Protein AF-A0A7S2Z7S6-F1 (afdb_monomer_lite)

Sequence (315 aa):
FSLYDRFNYAGLQLSLDSDQHSESSSQVDAVSGGGSTEGVYIKFDMVNYLPKKLHDAFQGIVSEYVLKISGSASDQYVGPTQEVWMDEEDTKADTSISRYITDELSDKLLRIMRDIDLGELEERDGEGLEVLPRSVLHEQTPVLLSFVRILCSVLGLNSQIKDDVGILKKNLLRSIQCNEYGTTTGADLPAYTLVLPDLILPQWNESRDVDLLRDTVLLKYLQEHPEDKPCIEMQLLEALNELVAQYYLQDLKCKRTNQVHSRRLCNHSTYGGSLVLSKSAEAFGRVLRDFSAVAEYYDMKLMTSQVSWLMSTSS

Organism: NCBI:txid464258

InterPro domains:
  IPR029703 DNA polymerase epsilon catalytic subunit [PTHR10670] (4-312)
  IPR054475 DNA polymerase-epsilon, zinc finger domain [PF22912] (249-304)

Secondary structure (DSSP, 8-state):
----BTTB-EEEEE-------S-----------------EEEEEGGGGGS-HHHHHHHHHHHHHHHHHHHHHGGG-----TT--SS--------HHHHHIIIIIIHHHHHHHHHHS-GGGGTS--SS-----TTHHHHTTS-HHHHHHHHHHHHHTTSGGGHHHHHHHHHHHHHHTT--TTSTTTSS-------EEEEEEETTTTEEEEEETTT-SHHHHHHHH-GGGHHHHHHHHHHHHHHHHHHHHTPPEEETTT-PBP--SS-SB-TTSPBEEESS-HHHHHHHHHHHHHHHHHTT-HHHHHHHHHHHHHH-

Foldseek 3Di:
DDLDDPLKPFDWDWPDDDDDDDDDDDDDDDDDDDPPPGDTFGDTLLLLLAPPVCSVVLSVLVVVLVVVVVVVCPPPDDDDPPPPDDDPPPPPQPVVSLCCLQPVVLVVLLVVVVVPDLVVRPPPPVPDSLQQLQVPVVVPARNQLSVLQSSLVSVCVDVSNVVSSVVSSCSSCVSVVHHCPDPRNPDHNPSDWDWDAQQQLPVVRDTGIDRSRRDCVVVVSCVVCVVCVVVSLVSLVVVVVVVVVCQVPFFWAFPVPRDTADDPPDQAGPVRGGTDTPQDPVNVVVVLSSQCSSCVSSVPPVSVVVSVVVVVVSD

pLDDT: mean 71.33, std 20.05, range [23.08, 94.69]

Structure (mmCIF, N/CA/C/O backbone):
data_AF-A0A7S2Z7S6-F1
#
_entry.id   AF-A0A7S2Z7S6-F1
#
loop_
_atom_site.group_PDB
_atom_site.id
_atom_site.type_symbol
_atom_site.label_atom_id
_atom_site.label_alt_id
_atom_site.label_comp_id
_atom_site.label_asym_id
_atom_site.label_entity_id
_atom_site.label_seq_id
_atom_site.pdbx_PDB_ins_code
_atom_site.Cartn_x
_atom_site.Cartn_y
_atom_site.Cartn_z
_atom_site.occupancy
_atom_site.B_iso_or_equiv
_atom_site.auth_seq_id
_atom_site.auth_comp_id
_atom_site.auth_asym_id
_atom_site.auth_atom_id
_atom_site.pdbx_PDB_model_num
ATOM 1 N N . PHE A 1 1 ? -13.598 18.273 11.787 1.00 40.03 1 PHE A N 1
ATOM 2 C CA . PHE A 1 1 ? -12.983 16.950 12.014 1.00 40.03 1 PHE A CA 1
ATOM 3 C C . PHE A 1 1 ? -13.012 16.184 10.695 1.00 40.03 1 PHE A C 1
ATOM 5 O O . PHE A 1 1 ? -14.096 16.032 10.150 1.00 40.03 1 PHE A O 1
ATOM 12 N N . SER A 1 2 ? -11.868 15.788 10.130 1.00 35.75 2 SER A N 1
ATOM 13 C CA . SER A 1 2 ? -11.823 14.947 8.920 1.00 35.75 2 SER A CA 1
ATOM 14 C C . SER A 1 2 ? -11.277 13.578 9.310 1.00 35.75 2 SER A C 1
ATOM 16 O O . SER A 1 2 ? -10.205 13.505 9.900 1.00 35.75 2 SER A O 1
ATOM 18 N N . LEU A 1 3 ? -12.016 12.509 9.006 1.00 49.78 3 LEU A N 1
ATOM 19 C CA . LEU A 1 3 ? -11.582 11.122 9.228 1.00 49.78 3 LEU A CA 1
ATOM 20 C C . LEU A 1 3 ? -10.675 10.595 8.101 1.00 49.78 3 LEU A C 1
ATOM 22 O O . LEU A 1 3 ? -10.249 9.442 8.140 1.00 49.78 3 LEU A O 1
ATOM 26 N N . TYR A 1 4 ? -10.382 11.435 7.107 1.00 43.66 4 TYR A N 1
ATOM 27 C CA . TYR A 1 4 ? -9.589 11.080 5.939 1.00 43.66 4 TYR A CA 1
ATOM 28 C C . TYR A 1 4 ? -8.109 11.392 6.157 1.00 43.66 4 TYR A C 1
ATOM 30 O O . TYR A 1 4 ? -7.736 12.533 6.426 1.00 43.66 4 TYR A O 1
ATOM 38 N N . ASP A 1 5 ? -7.269 10.379 5.962 1.00 45.69 5 ASP A N 1
ATOM 39 C CA . ASP A 1 5 ? -5.824 10.518 5.770 1.00 45.69 5 ASP A CA 1
ATOM 40 C C . ASP A 1 5 ? -5.473 9.931 4.395 1.00 45.69 5 ASP A C 1
ATOM 42 O O . ASP A 1 5 ? -6.179 9.058 3.891 1.00 45.69 5 ASP A O 1
ATOM 46 N N . ARG A 1 6 ? -4.349 10.347 3.803 1.00 46.41 6 ARG A N 1
ATOM 47 C CA . ARG A 1 6 ? -3.790 9.774 2.563 1.00 46.41 6 ARG A CA 1
ATOM 48 C C . ARG A 1 6 ? -3.634 8.244 2.649 1.00 46.41 6 ARG A C 1
ATOM 50 O O . ARG A 1 6 ? -3.530 7.576 1.625 1.00 46.41 6 ARG A O 1
ATOM 57 N N . PHE A 1 7 ? -3.616 7.697 3.864 1.00 50.25 7 PHE A N 1
ATOM 58 C CA . PHE A 1 7 ? -3.460 6.276 4.160 1.00 50.25 7 PHE A CA 1
ATOM 59 C C . PHE A 1 7 ? -4.674 5.638 4.851 1.00 50.25 7 PHE A C 1
ATOM 61 O O . PHE A 1 7 ? -4.652 4.429 5.085 1.00 50.25 7 PHE A O 1
ATOM 68 N N . ASN A 1 8 ? -5.709 6.420 5.173 1.00 56.75 8 ASN A N 1
ATOM 69 C CA . ASN A 1 8 ? -6.895 5.965 5.889 1.00 56.75 8 ASN A CA 1
ATOM 70 C C . ASN A 1 8 ? -8.144 6.232 5.042 1.00 56.75 8 ASN A C 1
ATOM 72 O O . ASN A 1 8 ? -8.683 7.341 5.035 1.00 56.75 8 ASN A O 1
ATOM 76 N N . TYR A 1 9 ? -8.601 5.204 4.328 1.00 56.00 9 TYR A N 1
ATOM 77 C CA . TYR A 1 9 ? -9.908 5.206 3.680 1.00 56.00 9 TYR A CA 1
ATOM 78 C C . TYR A 1 9 ? -10.957 4.884 4.750 1.00 56.00 9 TYR A C 1
ATOM 80 O O . TYR A 1 9 ? -11.391 3.746 4.915 1.00 56.00 9 TYR A O 1
ATOM 88 N N . ALA A 1 10 ? -11.295 5.886 5.561 1.00 59.25 10 ALA A N 1
ATOM 89 C CA . ALA A 1 10 ? -12.468 5.812 6.415 1.00 59.25 10 ALA A CA 1
ATOM 90 C C . ALA A 1 10 ? -13.703 5.997 5.519 1.00 59.25 10 ALA A C 1
ATOM 92 O O . ALA A 1 10 ? -13.939 7.086 4.999 1.00 59.25 10 ALA A O 1
ATOM 93 N N . GLY A 1 11 ? -14.454 4.925 5.288 1.00 60.62 11 GLY A N 1
ATOM 94 C CA . GLY A 1 11 ? -15.708 4.940 4.542 1.00 60.62 11 GLY A CA 1
ATOM 95 C C . GLY A 1 11 ? -16.913 4.974 5.476 1.00 60.62 11 GLY A C 1
ATOM 96 O O . GLY A 1 11 ? -16.841 4.510 6.610 1.00 60.62 11 GLY A O 1
ATOM 97 N N . LEU A 1 12 ? -18.044 5.491 5.004 1.00 66.06 12 LEU A N 1
ATOM 98 C CA . LEU A 1 12 ? -19.330 5.304 5.675 1.00 66.06 12 LEU A CA 1
ATOM 99 C C . LEU A 1 12 ? -20.037 4.128 5.009 1.00 66.06 12 LEU A C 1
ATOM 101 O O . LEU A 1 12 ? -20.393 4.195 3.835 1.00 66.06 12 LEU A O 1
ATOM 105 N N . GLN A 1 13 ? -20.223 3.046 5.754 1.00 63.22 13 GLN A N 1
ATOM 106 C CA . GLN A 1 13 ? -21.060 1.938 5.339 1.00 63.22 13 GLN A CA 1
ATOM 107 C C . GLN A 1 13 ? -22.483 2.210 5.817 1.00 63.22 13 GLN A C 1
ATOM 109 O O . GLN A 1 13 ? -22.766 2.235 7.016 1.00 63.22 13 GLN A O 1
ATOM 114 N N . LEU A 1 14 ? -23.369 2.437 4.853 1.00 60.56 14 LEU A N 1
ATOM 115 C CA . LEU A 1 14 ? -24.805 2.460 5.081 1.00 60.56 14 LEU A CA 1
ATOM 116 C C . LEU A 1 14 ? -25.282 1.009 5.084 1.00 60.56 14 LEU A C 1
ATOM 118 O O . LEU A 1 14 ? -25.035 0.277 4.125 1.00 60.56 14 LEU A O 1
ATOM 122 N N . SER A 1 15 ? -25.936 0.581 6.158 1.00 57.53 15 SER A N 1
ATOM 123 C CA . SER A 1 15 ? -26.744 -0.634 6.094 1.00 57.53 15 SER A CA 1
ATOM 124 C C . SER A 1 15 ? -27.996 -0.300 5.283 1.00 57.53 15 SER A C 1
ATOM 126 O O . SER A 1 15 ? -28.857 0.442 5.740 1.00 57.53 15 SER A O 1
ATOM 128 N N . LEU A 1 16 ? -28.046 -0.768 4.038 1.00 46.97 16 LEU A N 1
ATOM 129 C CA . LEU A 1 16 ? -29.266 -0.783 3.239 1.00 46.97 16 LEU A CA 1
ATOM 130 C C . LEU A 1 16 ? -29.761 -2.228 3.205 1.00 46.97 16 LEU A C 1
ATOM 132 O O . LEU A 1 16 ? -29.040 -3.109 2.735 1.00 46.97 16 LEU A O 1
ATOM 136 N N . ASP A 1 17 ? -30.974 -2.463 3.700 1.00 49.44 17 ASP A N 1
ATOM 137 C CA . ASP A 1 17 ? -31.683 -3.730 3.513 1.00 49.44 17 ASP A CA 1
ATOM 138 C C . ASP A 1 17 ? -32.017 -3.895 2.018 1.00 49.44 17 ASP A C 1
ATOM 140 O O . ASP A 1 17 ? -32.978 -3.321 1.512 1.00 49.44 17 ASP A O 1
ATOM 144 N N . SER A 1 18 ? -31.190 -4.647 1.292 1.00 36.81 18 SER A N 1
ATOM 145 C CA . SER A 1 18 ? -31.476 -5.194 -0.048 1.00 36.81 18 SER A CA 1
ATOM 146 C C . SER A 1 18 ? -30.412 -6.267 -0.337 1.00 36.81 18 SER A C 1
ATOM 148 O O . SER A 1 18 ? -29.231 -6.004 -0.158 1.00 36.81 18 SER A O 1
ATOM 150 N N . ASP A 1 19 ? -30.686 -7.515 -0.707 1.00 34.62 19 ASP A N 1
ATOM 151 C CA . ASP A 1 19 ? -31.918 -8.165 -1.123 1.00 34.62 19 ASP A CA 1
ATOM 152 C C . ASP A 1 19 ? -31.826 -9.671 -0.851 1.00 34.62 19 ASP A C 1
ATOM 154 O O . ASP A 1 19 ? -30.800 -10.324 -1.050 1.00 34.62 19 ASP A O 1
ATOM 158 N N . GLN A 1 20 ? -32.966 -10.217 -0.443 1.00 33.72 20 GLN A N 1
ATOM 159 C CA . GLN A 1 20 ? -33.292 -11.630 -0.489 1.00 33.72 20 GLN A CA 1
ATOM 160 C C . GLN A 1 20 ? -33.404 -12.061 -1.957 1.00 33.72 20 GLN A C 1
ATOM 162 O O . GLN A 1 20 ? -34.405 -11.768 -2.600 1.00 33.72 20 GLN A O 1
ATOM 167 N N . HIS A 1 21 ? -32.439 -12.816 -2.482 1.00 28.81 21 HIS A N 1
ATOM 168 C CA . HIS A 1 21 ? -32.690 -13.719 -3.606 1.00 28.81 21 HIS A CA 1
ATOM 169 C C . HIS A 1 21 ? -31.771 -14.949 -3.547 1.00 28.81 21 HIS A C 1
ATOM 171 O O . HIS A 1 21 ? -30.563 -14.829 -3.378 1.00 28.81 21 HIS A O 1
ATOM 177 N N . SER A 1 22 ? -32.399 -16.116 -3.759 1.00 25.30 22 SER A N 1
ATOM 178 C CA . SER A 1 22 ? -31.911 -17.511 -3.702 1.00 25.30 22 SER A CA 1
ATOM 179 C C . SER A 1 22 ? -31.839 -18.105 -2.276 1.00 25.30 22 SER A C 1
ATOM 181 O O . SER A 1 22 ? -31.109 -17.620 -1.433 1.00 25.30 22 SER A O 1
ATOM 183 N N . GLU A 1 23 ? -32.606 -19.117 -1.862 1.00 26.12 23 GLU A N 1
ATOM 184 C CA . GLU A 1 23 ? -33.544 -20.014 -2.537 1.00 26.12 23 GLU A CA 1
ATOM 185 C C . GLU A 1 23 ? -34.665 -20.430 -1.572 1.00 26.12 23 GLU A C 1
ATOM 187 O O . GLU A 1 23 ? -34.479 -20.595 -0.366 1.00 26.12 23 GLU A O 1
ATOM 192 N N . SER A 1 24 ? -35.849 -20.645 -2.132 1.00 23.89 24 SER A N 1
ATOM 193 C CA . SER A 1 24 ? -36.970 -21.302 -1.475 1.00 23.89 24 SER A CA 1
ATOM 194 C C . SER A 1 24 ? -36.636 -22.753 -1.116 1.00 23.89 24 SER A C 1
ATOM 196 O O . SER A 1 24 ? -36.544 -23.597 -2.005 1.00 23.89 24 SER A O 1
ATOM 198 N N . SER A 1 25 ? -36.606 -23.084 0.174 1.00 23.41 25 SER A N 1
ATOM 199 C CA . SER A 1 25 ? -37.120 -24.375 0.639 1.00 23.41 25 SER A CA 1
ATOM 200 C C . SER A 1 25 ? -37.684 -24.256 2.056 1.00 23.41 25 SER A C 1
ATOM 202 O O . SER A 1 25 ? -37.128 -23.635 2.954 1.00 23.41 25 SER A O 1
ATOM 204 N N . SER A 1 26 ? -38.888 -24.786 2.195 1.00 27.48 26 SER A N 1
ATOM 205 C CA . SER A 1 26 ? -39.765 -24.738 3.354 1.00 27.48 26 SER A CA 1
ATOM 206 C C . SER A 1 26 ? -39.305 -25.650 4.493 1.00 27.48 26 SER A C 1
ATOM 208 O O . SER A 1 26 ? -39.252 -26.857 4.274 1.00 27.48 26 SER A O 1
ATOM 210 N N . GLN A 1 27 ? -39.163 -25.127 5.715 1.00 24.80 27 GLN A N 1
ATOM 211 C CA . GLN A 1 27 ? -39.820 -25.687 6.908 1.00 24.80 27 GLN A CA 1
ATOM 212 C C . GLN A 1 27 ? -39.695 -24.756 8.123 1.00 24.80 27 GLN A C 1
ATOM 214 O O . GLN A 1 27 ? -38.708 -24.057 8.309 1.00 24.80 27 GLN A O 1
ATOM 219 N N . VAL A 1 28 ? -40.770 -24.741 8.901 1.00 30.48 28 VAL A N 1
ATOM 220 C CA . VAL A 1 28 ? -41.062 -23.933 10.089 1.00 30.48 28 VAL A CA 1
ATOM 221 C C . VAL A 1 28 ? -40.158 -24.262 11.287 1.00 30.48 28 VAL A C 1
ATOM 223 O O . VAL A 1 28 ? -39.920 -25.435 11.541 1.00 30.48 28 VAL A O 1
ATOM 226 N N . ASP A 1 29 ? -39.691 -23.246 12.030 1.00 23.08 29 ASP A N 1
ATOM 227 C CA . ASP A 1 29 ? -39.998 -23.061 13.464 1.00 23.08 29 ASP A CA 1
ATOM 228 C C . ASP A 1 29 ? -39.268 -21.855 14.115 1.00 23.08 29 ASP A C 1
ATOM 230 O O . ASP A 1 29 ? -38.053 -21.716 14.075 1.00 23.08 29 ASP A O 1
ATOM 234 N N . ALA A 1 30 ? -40.093 -20.995 14.724 1.00 24.03 30 ALA A N 1
ATOM 235 C CA . ALA A 1 30 ? -39.940 -20.198 15.951 1.00 24.03 30 ALA A CA 1
ATOM 236 C C . ALA A 1 30 ? -38.653 -19.396 16.311 1.00 24.03 30 ALA A C 1
ATOM 238 O O . ALA A 1 30 ? -37.657 -19.927 16.784 1.00 24.03 30 ALA A O 1
ATOM 239 N N . VAL A 1 31 ? -38.862 -18.067 16.354 1.00 28.61 31 VAL A N 1
ATOM 240 C CA . VAL A 1 31 ? -38.455 -17.089 17.396 1.00 28.61 31 VAL A CA 1
ATOM 241 C C . VAL A 1 31 ? -36.956 -16.823 17.617 1.00 28.61 31 VAL A C 1
ATOM 243 O O . VAL A 1 31 ? -36.297 -17.456 18.431 1.00 28.61 31 VAL A O 1
ATOM 246 N N . SER A 1 32 ? -36.496 -15.697 17.068 1.00 26.67 32 SER A N 1
ATOM 247 C CA . SER A 1 32 ? -35.731 -14.692 17.821 1.00 26.67 32 SER A CA 1
ATOM 248 C C . SER A 1 32 ? -35.830 -13.354 17.088 1.00 26.67 32 SER A C 1
ATOM 250 O O . SER A 1 32 ? -35.409 -13.229 15.941 1.00 26.67 32 SER A O 1
ATOM 252 N N . GLY A 1 33 ? -36.459 -12.366 17.726 1.00 29.64 33 GLY A N 1
ATOM 253 C CA . GLY A 1 33 ? -36.534 -11.006 17.208 1.00 29.64 33 GLY A CA 1
ATOM 254 C C . GLY A 1 33 ? -35.179 -10.317 17.335 1.00 29.64 33 GLY A C 1
ATOM 255 O O . GLY A 1 33 ? -34.789 -9.936 18.434 1.00 29.64 33 GLY A O 1
ATOM 256 N N . GLY A 1 34 ? -34.488 -10.133 16.214 1.00 23.94 34 GLY A N 1
ATOM 257 C CA . GLY A 1 34 ? -33.396 -9.175 16.077 1.00 23.94 34 GLY A CA 1
ATOM 258 C C . GLY A 1 34 ? -33.857 -8.067 15.144 1.00 23.94 34 GLY A C 1
ATOM 259 O O . GLY A 1 34 ? -33.962 -8.291 13.944 1.00 23.94 34 GLY A O 1
ATOM 260 N N . GLY A 1 35 ? -34.202 -6.900 15.690 1.00 25.69 35 GLY A N 1
ATOM 261 C CA . GLY A 1 35 ? -34.465 -5.723 14.865 1.00 25.69 35 GLY A CA 1
ATOM 262 C C . GLY A 1 35 ? -33.191 -5.344 14.117 1.00 25.69 35 GLY A C 1
ATOM 263 O O . GLY A 1 35 ? -32.164 -5.114 14.756 1.00 25.69 35 GLY A O 1
ATOM 264 N N . SER A 1 36 ? -33.247 -5.303 12.787 1.00 33.78 36 SER A N 1
ATOM 265 C CA . SER A 1 36 ? -32.201 -4.718 11.956 1.00 33.78 36 SER A CA 1
ATOM 266 C C . SER A 1 36 ? -32.134 -3.226 12.276 1.00 33.78 36 SER A C 1
ATOM 268 O O . SER A 1 36 ? -32.979 -2.433 11.869 1.00 33.78 36 SER A O 1
ATOM 270 N N . THR A 1 37 ? -31.174 -2.831 13.108 1.00 37.50 37 THR A N 1
ATOM 271 C CA . THR A 1 37 ? -30.909 -1.415 13.345 1.00 37.50 37 THR A CA 1
ATOM 272 C C . THR A 1 37 ? -30.202 -0.867 12.114 1.00 37.50 37 THR A C 1
ATOM 274 O O . THR A 1 37 ? -29.020 -1.153 11.923 1.00 37.50 37 THR A O 1
ATOM 277 N N . GLU A 1 38 ? -30.916 -0.090 11.297 1.00 45.34 38 GLU A N 1
ATOM 278 C CA . GLU A 1 38 ? -30.316 0.817 10.314 1.00 45.34 38 GLU A CA 1
ATOM 279 C C . GLU A 1 38 ? -29.251 1.663 11.028 1.00 45.34 38 GLU A C 1
ATOM 281 O O . GLU A 1 38 ? -29.544 2.531 11.851 1.00 45.34 38 GLU A O 1
ATOM 286 N N . GLY A 1 39 ? -27.990 1.346 10.764 1.00 56.06 39 GLY A N 1
ATOM 287 C CA . GLY A 1 39 ? -26.827 1.983 11.357 1.00 56.06 39 GLY A CA 1
ATOM 288 C C . GLY A 1 39 ? -25.874 2.462 10.273 1.00 56.06 39 GLY A C 1
ATOM 289 O O . GLY A 1 39 ? -25.554 1.725 9.335 1.00 56.06 39 GLY A O 1
ATOM 290 N N . VAL A 1 40 ? -25.413 3.705 10.410 1.00 63.88 40 VAL A N 1
ATOM 291 C CA . VAL A 1 40 ? -24.263 4.222 9.667 1.00 63.88 40 VAL A CA 1
ATOM 292 C C . VAL A 1 40 ? -23.012 3.804 10.430 1.00 63.88 40 VAL A C 1
ATOM 294 O O . VAL A 1 40 ? -22.786 4.267 11.549 1.00 63.88 40 VAL A O 1
ATOM 297 N N . TYR A 1 41 ? -22.198 2.938 9.836 1.00 67.31 41 TYR A N 1
ATOM 298 C CA . TYR A 1 41 ? -20.942 2.495 10.435 1.00 67.31 41 TYR A CA 1
ATOM 299 C C . TYR A 1 41 ? -19.769 3.140 9.710 1.00 67.31 41 TYR A C 1
ATOM 301 O O . TYR A 1 41 ? -19.738 3.189 8.482 1.00 67.31 41 TYR A O 1
ATOM 309 N N . ILE A 1 42 ? -18.777 3.622 10.457 1.00 71.44 42 ILE A N 1
ATOM 310 C CA . ILE A 1 42 ? -17.518 4.058 9.853 1.00 71.44 42 ILE A CA 1
ATOM 311 C C . ILE A 1 42 ? -16.651 2.815 9.660 1.00 71.44 42 ILE A C 1
ATOM 313 O O . ILE A 1 42 ? -16.218 2.193 10.631 1.00 71.44 42 ILE A O 1
ATOM 317 N N . LYS A 1 43 ? -16.408 2.454 8.404 1.00 72.12 43 LYS A N 1
ATOM 318 C CA . LYS A 1 43 ? -15.511 1.374 8.012 1.00 72.12 43 LYS A CA 1
ATOM 319 C C . LYS A 1 43 ? -14.101 1.932 7.867 1.00 72.12 43 LYS A C 1
ATOM 321 O O . LYS A 1 43 ? -13.886 2.872 7.112 1.00 72.12 43 LYS A O 1
ATOM 326 N N . PHE A 1 44 ? -13.143 1.336 8.563 1.00 72.38 44 PHE A N 1
ATOM 327 C CA . PHE A 1 44 ? -11.727 1.657 8.411 1.00 72.38 44 PHE A CA 1
ATOM 328 C C . PHE A 1 44 ? -11.017 0.485 7.747 1.00 72.38 44 PHE A C 1
ATOM 330 O O . PHE A 1 44 ? -10.925 -0.590 8.337 1.00 72.38 44 PHE A O 1
ATOM 337 N N . ASP A 1 45 ? -10.439 0.699 6.567 1.00 69.88 45 ASP A N 1
ATOM 338 C CA . ASP A 1 45 ? -9.667 -0.345 5.877 1.00 69.88 45 ASP A CA 1
ATOM 339 C C . ASP A 1 45 ? -8.427 -0.782 6.669 1.00 69.88 45 ASP A C 1
ATOM 341 O O . ASP A 1 45 ? -7.932 -1.896 6.504 1.00 69.88 45 ASP A O 1
ATOM 345 N N . MET A 1 46 ? -7.947 0.067 7.589 1.00 68.81 46 MET A N 1
ATOM 346 C CA . MET A 1 46 ? -6.855 -0.284 8.495 1.00 68.81 46 MET A CA 1
ATOM 347 C C . MET A 1 46 ? -7.177 -1.452 9.433 1.00 68.81 46 MET A C 1
ATOM 349 O O . MET A 1 46 ? -6.257 -2.092 9.939 1.00 68.81 46 MET A O 1
ATOM 353 N N . VAL A 1 47 ? -8.459 -1.748 9.647 1.00 70.25 47 VAL A N 1
ATOM 354 C CA . VAL A 1 47 ? -8.898 -2.875 10.476 1.00 70.25 47 VAL A CA 1
ATOM 355 C C . VAL A 1 47 ? -8.514 -4.200 9.841 1.00 70.25 47 VAL A C 1
ATOM 357 O O . VAL A 1 47 ? -8.109 -5.098 10.559 1.00 70.25 47 VAL A O 1
ATOM 360 N N . ASN A 1 48 ? -8.494 -4.297 8.511 1.00 69.88 48 ASN A N 1
ATOM 361 C CA . ASN A 1 48 ? -8.137 -5.533 7.809 1.00 69.88 48 ASN A CA 1
ATOM 362 C C . ASN A 1 48 ? -6.682 -5.979 8.057 1.00 69.88 48 ASN A C 1
ATOM 364 O O . ASN A 1 48 ? -6.311 -7.094 7.706 1.00 69.88 48 ASN A O 1
ATOM 368 N N . TYR A 1 49 ? -5.842 -5.126 8.659 1.00 67.25 49 TYR A N 1
ATOM 369 C CA . TYR A 1 49 ? -4.483 -5.489 9.080 1.00 67.25 49 TYR A CA 1
ATOM 370 C C . TYR A 1 49 ? -4.427 -6.182 10.442 1.00 67.25 49 TYR A C 1
ATOM 372 O O . TYR A 1 49 ? -3.338 -6.515 10.908 1.00 67.25 49 TYR A O 1
ATOM 380 N N . LEU A 1 50 ? -5.566 -6.343 11.107 1.00 70.81 50 LEU A N 1
ATOM 381 C CA . LEU A 1 50 ? -5.682 -6.943 12.422 1.00 70.81 50 LEU A CA 1
ATOM 382 C C . LEU A 1 50 ? -6.332 -8.327 12.329 1.00 70.81 50 LEU A C 1
ATOM 384 O O . LEU A 1 50 ? -7.029 -8.635 11.368 1.00 70.81 50 LEU A O 1
ATOM 388 N N . PRO A 1 51 ? -6.121 -9.196 13.326 1.00 73.06 51 PRO A N 1
ATOM 389 C CA . PRO A 1 51 ? -6.935 -10.392 13.481 1.00 73.06 51 PRO A CA 1
ATOM 390 C C . PRO A 1 51 ? -8.392 -10.034 13.781 1.00 73.06 51 PRO A C 1
ATOM 392 O O . PRO A 1 51 ? -8.657 -9.096 14.537 1.00 73.06 51 PRO A O 1
ATOM 395 N N . LYS A 1 52 ? -9.334 -10.850 13.288 1.00 72.94 52 LYS A N 1
ATOM 396 C CA . LYS A 1 52 ? -10.785 -10.640 13.459 1.00 72.94 52 LYS A CA 1
ATOM 397 C C . LYS A 1 52 ? -11.207 -10.434 14.919 1.00 72.94 52 LYS A C 1
ATOM 399 O O . LYS A 1 52 ? -12.045 -9.584 15.183 1.00 72.94 52 LYS A O 1
ATOM 404 N N . LYS A 1 53 ? -10.563 -11.123 15.874 1.00 76.19 53 LYS A N 1
ATOM 405 C CA . LYS A 1 53 ? -10.800 -10.947 17.324 1.00 76.19 53 LYS A CA 1
ATOM 406 C C . LYS A 1 53 ? -10.622 -9.488 17.788 1.00 76.19 53 LYS A C 1
ATOM 408 O O . LYS A 1 53 ? -11.276 -9.056 18.730 1.00 76.19 53 LYS A O 1
ATOM 413 N N . LEU A 1 54 ? -9.744 -8.722 17.135 1.00 76.56 54 LEU A N 1
ATOM 414 C CA . LEU A 1 54 ? -9.473 -7.317 17.459 1.00 76.56 54 LEU A CA 1
ATOM 415 C C . LEU A 1 54 ? -10.345 -6.332 16.676 1.00 76.56 54 LEU A C 1
ATOM 417 O O . LEU A 1 54 ? -10.354 -5.150 17.018 1.00 76.56 54 LEU A O 1
ATOM 421 N N . HIS A 1 55 ? -11.072 -6.786 15.650 1.00 79.31 55 HIS A N 1
ATOM 422 C CA . HIS A 1 55 ? -11.918 -5.911 14.836 1.00 79.31 55 HIS A CA 1
ATOM 423 C C . HIS A 1 55 ? -13.052 -5.319 15.673 1.00 79.31 55 HIS A C 1
ATOM 425 O O . HIS A 1 55 ? -13.240 -4.104 15.663 1.00 79.31 55 HIS A O 1
ATOM 431 N N . ASP A 1 56 ? -13.734 -6.151 16.461 1.00 82.06 56 ASP A N 1
ATOM 432 C CA . ASP A 1 56 ? -14.857 -5.722 17.301 1.00 82.06 56 ASP A CA 1
ATOM 433 C C . ASP A 1 56 ? -14.399 -4.734 18.378 1.00 82.06 56 ASP A C 1
ATOM 435 O O . ASP A 1 56 ? -15.021 -3.691 18.592 1.00 82.06 56 ASP A O 1
ATOM 439 N N . ALA A 1 57 ? -13.254 -5.018 19.011 1.00 82.50 57 ALA A N 1
ATOM 440 C CA . ALA A 1 57 ? -12.645 -4.124 19.990 1.00 82.50 57 ALA A CA 1
ATOM 441 C C . ALA A 1 57 ? -12.259 -2.780 19.354 1.00 82.50 57 ALA A C 1
ATOM 443 O O . ALA A 1 57 ? -12.560 -1.721 19.906 1.00 82.50 57 ALA A O 1
ATOM 444 N N . PHE A 1 58 ? -11.634 -2.807 18.173 1.00 84.00 58 PHE A N 1
ATOM 445 C CA . PHE A 1 58 ? -11.266 -1.602 17.437 1.00 84.00 58 PHE A CA 1
ATOM 446 C C . PHE A 1 58 ? -12.495 -0.763 17.071 1.00 84.00 58 PHE A C 1
ATOM 448 O O . PHE A 1 58 ? -12.546 0.430 17.372 1.00 84.00 58 PHE A O 1
ATOM 455 N N . GLN A 1 59 ? -13.497 -1.382 16.444 1.00 82.62 59 GLN A N 1
ATOM 456 C CA . GLN A 1 59 ? -14.705 -0.701 15.990 1.00 82.62 59 GLN A CA 1
ATOM 457 C C . GLN A 1 59 ? -15.505 -0.142 17.173 1.00 82.62 59 GLN A C 1
ATOM 459 O O . GLN A 1 59 ? -15.990 0.989 17.105 1.00 82.62 59 GLN A O 1
ATOM 464 N N . GLY A 1 60 ? -15.576 -0.876 18.287 1.00 82.44 60 GLY A N 1
ATOM 465 C CA . GLY A 1 60 ? -16.175 -0.406 19.534 1.00 82.44 60 GLY A CA 1
ATOM 466 C C . GLY A 1 60 ? -15.502 0.863 20.062 1.00 82.44 60 GLY A C 1
ATOM 467 O O . GLY A 1 60 ? -16.175 1.866 20.289 1.00 82.44 60 GLY A O 1
ATOM 468 N N . ILE A 1 61 ? -14.171 0.870 20.175 1.00 84.25 61 ILE A N 1
ATOM 469 C CA . ILE A 1 61 ? -13.425 2.028 20.696 1.00 84.25 61 ILE A CA 1
ATOM 470 C C . ILE A 1 61 ? -13.551 3.237 19.770 1.00 84.25 61 ILE A C 1
ATOM 472 O O . ILE A 1 61 ? -13.783 4.354 20.232 1.00 84.25 61 ILE A O 1
ATOM 476 N N . VAL A 1 62 ? -13.408 3.033 18.459 1.00 83.62 62 VAL A N 1
ATOM 477 C CA . VAL A 1 62 ? -13.475 4.139 17.501 1.00 83.62 62 VAL A CA 1
ATOM 478 C C . VAL A 1 62 ? -14.891 4.704 17.410 1.00 83.62 62 VAL A C 1
ATOM 480 O O . VAL A 1 62 ? -15.048 5.921 17.369 1.00 83.62 62 VAL A O 1
ATOM 483 N N . SER A 1 63 ? -15.928 3.862 17.442 1.00 80.25 63 SER A N 1
ATOM 484 C CA . SER A 1 63 ? -17.317 4.338 17.469 1.00 80.25 63 SER A CA 1
ATOM 485 C C . SER A 1 63 ? -17.637 5.122 18.746 1.00 80.25 63 SER A C 1
ATOM 487 O O . SER A 1 63 ? -18.231 6.195 18.657 1.00 80.25 63 SER A O 1
ATOM 489 N N . GLU A 1 64 ? -17.176 4.665 19.917 1.00 82.44 64 GLU A N 1
ATOM 490 C CA . GLU A 1 64 ? -17.323 5.392 21.185 1.00 82.44 64 GLU A CA 1
ATOM 491 C C . GLU A 1 64 ? -16.630 6.761 21.118 1.00 82.44 64 GLU A C 1
ATOM 493 O O . GLU A 1 64 ? -17.219 7.787 21.468 1.00 82.44 64 GLU A O 1
ATOM 498 N N . TYR A 1 65 ? -15.400 6.787 20.602 1.00 82.50 65 TYR A N 1
ATOM 499 C CA . TYR A 1 65 ? -14.624 8.007 20.415 1.00 82.50 65 TYR A CA 1
ATOM 500 C C . TYR A 1 65 ? -15.311 8.994 19.458 1.00 82.50 65 TYR A C 1
ATOM 502 O O . TYR A 1 65 ? -15.448 10.176 19.779 1.00 82.50 65 TYR A O 1
ATOM 510 N N . VAL A 1 66 ? -15.808 8.519 18.312 1.00 79.75 66 VAL A N 1
ATOM 511 C CA . VAL A 1 66 ? -16.528 9.356 17.341 1.00 79.75 66 VAL A CA 1
ATOM 512 C C . VAL A 1 66 ? -17.835 9.890 17.928 1.00 79.75 66 VAL A C 1
ATOM 514 O O . VAL A 1 66 ? -18.133 11.071 17.754 1.00 79.75 66 VAL A O 1
ATOM 517 N N . LEU A 1 67 ? -18.597 9.074 18.663 1.00 78.69 67 LEU A N 1
ATOM 518 C CA . LEU A 1 67 ? -19.819 9.523 19.339 1.00 78.69 67 LEU A CA 1
ATOM 519 C C . LEU A 1 67 ? -19.525 10.595 20.391 1.00 78.69 67 LEU A C 1
ATOM 521 O O . LEU A 1 67 ? -20.273 11.565 20.498 1.00 78.69 67 LEU A O 1
ATOM 525 N N . LYS A 1 68 ? -18.425 10.464 21.139 1.00 78.69 68 LYS A N 1
ATOM 526 C CA . LYS A 1 68 ? -17.986 11.481 22.104 1.00 78.69 68 LYS A CA 1
ATOM 527 C C . LYS A 1 68 ? -17.612 12.792 21.418 1.00 78.69 68 LYS A C 1
ATOM 529 O O . LYS A 1 68 ? -18.043 13.842 21.882 1.00 78.69 68 LYS A O 1
ATOM 534 N N . ILE A 1 69 ? -16.898 12.740 20.292 1.00 76.25 69 ILE A N 1
ATOM 535 C CA . ILE A 1 69 ? -16.605 13.939 19.491 1.00 76.25 69 ILE A CA 1
ATOM 536 C C . ILE A 1 69 ? -17.893 14.561 18.957 1.00 76.25 69 ILE A C 1
ATOM 538 O O . ILE A 1 69 ? -18.085 15.763 19.090 1.00 76.25 69 ILE A O 1
ATOM 542 N N . SER A 1 70 ? -18.788 13.761 18.374 1.00 68.88 70 SER A N 1
ATOM 543 C CA . SER A 1 70 ? -20.051 14.256 17.817 1.00 68.88 70 SER A CA 1
ATOM 544 C C . SER A 1 70 ? -20.964 14.848 18.891 1.00 68.88 70 SER A C 1
ATOM 546 O O . SER A 1 70 ? -21.651 15.830 18.626 1.00 68.88 70 SER A O 1
ATOM 548 N N . GLY A 1 71 ? -20.976 14.268 20.094 1.00 66.94 71 GLY A N 1
ATOM 549 C CA . GLY A 1 71 ? -21.724 14.780 21.241 1.00 66.94 71 GLY A CA 1
ATOM 550 C C . GLY A 1 71 ? -21.145 16.076 21.814 1.00 66.94 71 GLY A C 1
ATOM 551 O O . GLY A 1 71 ? -21.889 16.868 22.382 1.00 66.94 71 GLY A O 1
ATOM 552 N N . SER A 1 72 ? -19.844 16.320 21.639 1.00 55.94 72 SER A N 1
ATOM 553 C CA . SER A 1 72 ? -19.198 17.604 21.950 1.00 55.94 72 SER A CA 1
ATOM 554 C C . SER A 1 72 ? -19.332 18.631 20.815 1.00 55.94 72 SER A C 1
ATOM 556 O O . SER A 1 72 ? -19.328 19.829 21.075 1.00 55.94 72 SER A O 1
ATOM 558 N N . ALA A 1 73 ? -19.491 18.182 19.566 1.00 49.62 73 ALA A N 1
ATOM 559 C CA . ALA A 1 73 ? -19.552 19.025 18.370 1.00 49.62 73 ALA A CA 1
ATOM 560 C C . ALA A 1 73 ? -20.955 19.555 18.020 1.00 49.62 73 ALA A C 1
ATOM 562 O O . ALA A 1 73 ? -21.081 20.324 17.068 1.00 49.62 73 ALA A O 1
ATOM 563 N N . SER A 1 74 ? -22.011 19.214 18.773 1.00 47.50 74 SER A N 1
ATOM 564 C CA . SER A 1 74 ? -23.356 19.776 18.549 1.00 47.50 74 SER A CA 1
ATOM 565 C C . SER A 1 74 ? -23.444 21.297 18.763 1.00 47.50 74 SER A C 1
ATOM 567 O O . SER A 1 74 ? -24.498 21.873 18.512 1.00 47.50 74 SER A O 1
ATOM 569 N N . ASP A 1 75 ? -22.357 21.940 19.204 1.00 42.38 75 ASP A N 1
ATOM 570 C CA . ASP A 1 75 ? -22.240 23.391 19.395 1.00 42.38 75 ASP A CA 1
ATOM 571 C C . ASP A 1 75 ? -21.267 24.070 18.398 1.00 42.38 75 ASP A C 1
ATOM 573 O O . ASP A 1 75 ? -20.968 25.256 18.519 1.00 42.38 75 ASP A O 1
ATOM 577 N N . GLN A 1 76 ? -20.754 23.349 17.386 1.00 49.59 76 GLN A N 1
ATOM 578 C CA . GLN A 1 76 ? -19.856 23.922 16.371 1.00 49.59 76 GLN A CA 1
ATOM 579 C C . GLN A 1 76 ? -20.594 24.255 15.067 1.00 49.59 76 GLN A C 1
ATOM 581 O O . GLN A 1 76 ? -20.948 23.389 14.268 1.00 49.59 76 GLN A O 1
ATOM 586 N N . TYR A 1 77 ? -20.789 25.557 14.844 1.00 42.72 77 TYR A N 1
ATOM 587 C CA . TYR A 1 77 ? -21.261 26.143 13.590 1.00 42.72 77 TYR A CA 1
ATOM 588 C C . TYR A 1 77 ? -20.291 25.826 12.439 1.00 42.72 77 TYR A C 1
ATOM 590 O O . TYR A 1 77 ? -19.126 26.223 12.465 1.00 42.72 77 TYR A O 1
ATOM 598 N N . VAL A 1 78 ? -20.772 25.134 11.404 1.00 46.38 78 VAL A N 1
ATOM 599 C CA . VAL A 1 78 ? -20.014 24.911 10.164 1.00 46.38 78 VAL A CA 1
ATOM 600 C C . VAL A 1 78 ? -20.187 26.137 9.266 1.00 46.38 78 VAL A C 1
ATOM 602 O O . VAL A 1 78 ? -21.166 26.252 8.531 1.00 46.38 78 VAL A O 1
ATOM 605 N N . GLY A 1 79 ? -19.244 27.076 9.355 1.00 39.53 79 GLY A N 1
ATOM 606 C CA . GLY A 1 79 ? -19.158 28.225 8.455 1.00 39.53 79 GLY A CA 1
ATOM 607 C C . GLY A 1 79 ? -18.506 27.872 7.106 1.00 39.53 79 GLY A C 1
ATOM 608 O O . GLY A 1 79 ? -17.716 26.927 7.031 1.00 39.53 79 GLY A O 1
ATOM 609 N N . PRO A 1 80 ? -18.819 28.608 6.024 1.00 32.03 80 PRO A N 1
ATOM 610 C CA . PRO A 1 80 ? -18.211 28.406 4.711 1.00 32.03 80 PRO A CA 1
ATOM 611 C C . PRO A 1 80 ? -16.689 28.621 4.738 1.00 32.03 80 PRO A C 1
ATOM 613 O O . PRO A 1 80 ? -16.170 29.495 5.426 1.00 32.03 80 PRO A O 1
ATOM 616 N N . THR A 1 81 ? -15.979 27.837 3.926 1.00 47.53 81 THR A N 1
ATOM 617 C CA . THR A 1 81 ? -14.520 27.607 3.928 1.00 47.53 81 THR A CA 1
ATOM 618 C C . THR A 1 81 ? -13.630 28.838 3.671 1.00 47.53 81 THR A C 1
ATOM 620 O O . THR A 1 81 ? -12.413 28.696 3.606 1.00 47.53 81 THR A O 1
ATOM 623 N N . GLN A 1 82 ? -14.194 30.036 3.486 1.00 41.34 82 GLN A N 1
ATOM 624 C CA . GLN A 1 82 ? -13.453 31.241 3.086 1.00 41.34 82 GLN A CA 1
ATOM 625 C C . GLN A 1 82 ? -13.026 32.174 4.234 1.00 41.34 82 GLN A C 1
ATOM 627 O O . GLN A 1 82 ? -12.294 33.120 3.960 1.00 41.34 82 GLN A O 1
ATOM 632 N N . GLU A 1 83 ? -13.383 31.908 5.495 1.00 37.59 83 GLU A N 1
ATOM 633 C CA . GLU A 1 83 ? -13.065 32.815 6.622 1.00 37.59 83 GLU A CA 1
ATOM 634 C C . GLU A 1 83 ? -12.011 32.309 7.628 1.00 37.59 83 GLU A C 1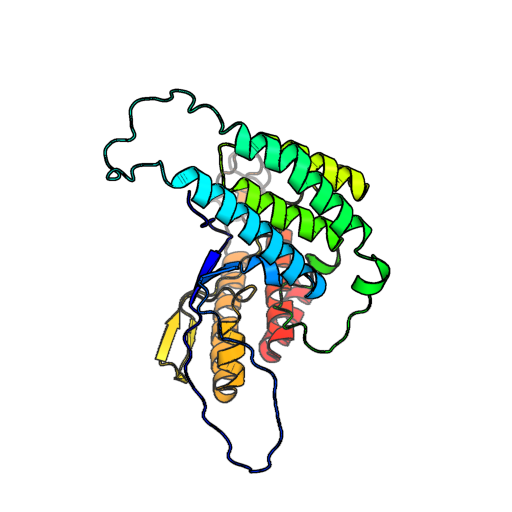
ATOM 636 O O . GLU A 1 83 ? -11.959 32.791 8.751 1.00 37.59 83 GLU A O 1
ATOM 641 N N . VAL A 1 84 ? -11.118 31.381 7.266 1.00 44.34 84 VAL A N 1
ATOM 642 C CA . VAL A 1 84 ? -10.086 30.885 8.209 1.00 44.34 84 VAL A CA 1
ATOM 643 C C . VAL A 1 84 ? -8.684 31.318 7.775 1.00 44.34 84 VAL A C 1
ATOM 645 O O . VAL A 1 84 ? -7.883 30.503 7.330 1.00 44.34 84 VAL A O 1
ATOM 648 N N . TRP A 1 85 ? -8.396 32.620 7.855 1.00 42.44 85 TRP A N 1
ATOM 649 C CA . TRP A 1 85 ? -7.025 33.159 7.727 1.00 42.44 85 TRP A CA 1
ATOM 650 C C . TRP A 1 85 ? -6.687 34.259 8.742 1.00 42.44 85 TRP A C 1
ATOM 652 O O . TRP A 1 85 ? -5.668 34.931 8.593 1.00 42.44 85 TRP A O 1
ATOM 662 N N . MET A 1 86 ? -7.491 34.442 9.786 1.00 37.47 86 MET A N 1
ATOM 663 C CA . MET A 1 86 ? -7.112 35.244 10.949 1.00 37.47 86 MET A CA 1
ATOM 664 C C . MET A 1 86 ? -7.605 34.526 12.206 1.00 37.47 86 MET A C 1
ATOM 666 O O . MET A 1 86 ? -8.695 33.967 12.196 1.00 37.47 86 MET A O 1
ATOM 670 N N . ASP A 1 87 ? -6.749 34.538 13.227 1.00 37.09 87 ASP A N 1
ATOM 671 C CA . ASP A 1 87 ? -6.902 33.989 14.581 1.00 37.09 87 ASP A CA 1
ATOM 672 C C . ASP A 1 87 ? -6.354 32.563 14.797 1.00 37.09 87 ASP A C 1
ATOM 674 O O . ASP A 1 87 ? -7.075 31.584 14.974 1.00 37.09 87 ASP A O 1
ATOM 678 N N . GLU A 1 88 ? -5.018 32.475 14.893 1.00 42.19 88 GLU A N 1
ATOM 679 C CA . GLU A 1 88 ? -4.345 31.548 15.818 1.00 42.19 88 GLU A CA 1
ATOM 680 C C . GLU A 1 88 ? -4.606 32.015 17.266 1.00 42.19 88 GLU A C 1
ATOM 682 O O . GLU A 1 88 ? -3.704 32.454 17.977 1.00 42.19 88 GLU A O 1
ATOM 687 N N . GLU A 1 89 ? -5.862 31.984 17.708 1.00 40.41 89 GLU A N 1
ATOM 688 C CA . GLU A 1 89 ? -6.151 31.910 19.136 1.00 40.41 89 GLU A CA 1
ATOM 689 C C . GLU A 1 89 ? -6.251 30.431 19.493 1.00 40.41 89 GLU A C 1
ATOM 691 O O . GLU A 1 89 ? -7.042 29.699 18.899 1.00 40.41 89 GLU A O 1
ATOM 696 N N . ASP A 1 90 ? -5.423 29.998 20.448 1.00 45.97 90 ASP A N 1
ATOM 697 C CA . ASP A 1 90 ? -5.481 28.690 21.094 1.00 45.97 90 ASP A CA 1
ATOM 698 C C . ASP A 1 90 ? -6.932 28.367 21.485 1.00 45.97 90 ASP A C 1
ATOM 700 O O . ASP A 1 90 ? -7.417 28.737 22.563 1.00 45.97 90 ASP A O 1
ATOM 704 N N . THR A 1 91 ? -7.651 27.668 20.604 1.00 50.34 91 THR A N 1
ATOM 705 C CA . THR A 1 91 ? -8.953 27.088 20.908 1.00 50.34 91 THR A CA 1
ATOM 706 C C . THR A 1 91 ? -8.698 26.096 22.024 1.00 50.34 91 THR A C 1
ATOM 708 O O . THR A 1 91 ? -8.161 25.020 21.769 1.00 50.34 91 THR A O 1
ATOM 711 N N . LYS A 1 92 ? -8.988 26.506 23.265 1.00 49.06 92 LYS A N 1
ATOM 712 C CA . LYS A 1 92 ? -8.836 25.707 24.484 1.00 49.06 92 LYS A CA 1
ATOM 713 C C . LYS A 1 92 ? -9.160 24.253 24.169 1.00 49.06 92 LYS A C 1
ATOM 715 O O . LYS A 1 92 ? -10.311 23.954 23.861 1.00 49.06 92 LYS A O 1
ATOM 720 N N . ALA A 1 93 ? -8.144 23.392 24.241 1.00 51.28 93 ALA A N 1
ATOM 721 C CA . ALA A 1 93 ? -8.311 21.954 24.128 1.00 51.28 93 ALA A CA 1
ATOM 722 C C . ALA A 1 93 ? -9.527 21.550 24.967 1.00 51.28 93 ALA A C 1
ATOM 724 O O . ALA A 1 93 ? -9.616 21.931 26.142 1.00 51.28 93 ALA A O 1
ATOM 725 N N . ASP A 1 94 ? -10.485 20.850 24.361 1.00 58.12 94 ASP A N 1
ATOM 726 C CA . ASP A 1 94 ? -11.660 20.346 25.060 1.00 58.12 94 ASP A CA 1
ATOM 727 C C . ASP A 1 94 ? -11.188 19.437 26.199 1.00 58.12 94 ASP A C 1
ATOM 729 O O . ASP A 1 94 ? -10.955 18.241 26.023 1.00 58.12 94 ASP A O 1
ATOM 733 N N . THR A 1 95 ? -11.035 20.013 27.395 1.00 64.94 95 THR A N 1
ATOM 734 C CA . THR A 1 95 ? -10.512 19.320 28.586 1.00 64.94 95 THR A CA 1
ATOM 735 C C . THR A 1 95 ? -11.299 18.050 28.910 1.00 64.94 95 THR A C 1
ATOM 737 O O . THR A 1 95 ? -10.763 17.120 29.509 1.00 64.94 95 THR A O 1
ATOM 740 N N . SER A 1 96 ? -12.562 17.992 28.486 1.00 72.62 96 SER A N 1
ATOM 741 C CA . SER A 1 96 ? -13.431 16.822 28.584 1.00 72.62 96 SER A CA 1
ATOM 742 C C . SER A 1 96 ? -12.968 15.656 27.701 1.00 72.62 96 SER A C 1
ATOM 744 O O . SER A 1 96 ? -12.997 14.514 28.152 1.00 72.62 96 SER A O 1
ATOM 746 N N . ILE A 1 97 ? -12.517 15.925 26.471 1.00 75.69 97 ILE A N 1
ATOM 747 C CA . ILE A 1 97 ? -12.042 14.900 25.529 1.00 75.69 97 ILE A CA 1
ATOM 748 C C . ILE A 1 97 ? -10.639 14.435 25.930 1.00 75.69 97 ILE A C 1
ATOM 750 O O . ILE A 1 97 ? -10.384 13.232 25.963 1.00 75.69 97 ILE A O 1
ATOM 754 N N . SER A 1 98 ? -9.759 15.362 26.321 1.00 76.12 98 SER A N 1
ATOM 755 C CA . SER A 1 98 ? -8.421 15.032 26.830 1.00 76.12 98 SER A CA 1
ATOM 756 C C . SER A 1 98 ? -8.478 14.105 28.049 1.00 76.12 98 SER A C 1
ATOM 758 O O . SER A 1 98 ? -7.824 13.067 28.050 1.00 76.12 98 SER A O 1
ATOM 760 N N . ARG A 1 99 ? -9.331 14.399 29.045 1.00 78.12 99 ARG A N 1
ATOM 761 C CA . ARG A 1 99 ? -9.514 13.533 30.232 1.00 78.12 99 ARG A CA 1
ATOM 762 C C . ARG A 1 99 ? -10.050 12.147 29.887 1.00 78.12 99 ARG A C 1
ATOM 764 O O . ARG A 1 99 ? -9.621 11.153 30.463 1.00 78.12 99 ARG A O 1
ATOM 771 N N . TYR A 1 100 ? -10.983 12.071 28.940 1.00 82.25 100 TYR A N 1
ATOM 772 C CA . TYR A 1 100 ? -11.512 10.792 28.474 1.00 82.25 100 TYR A CA 1
ATOM 773 C C . TYR A 1 100 ? -10.407 9.910 27.872 1.00 82.25 100 TYR A C 1
ATOM 775 O O . TYR A 1 100 ? -10.343 8.715 28.157 1.00 82.25 100 TYR A O 1
ATOM 783 N N . ILE A 1 101 ? -9.508 10.502 27.081 1.00 80.62 101 ILE A N 1
ATOM 784 C CA . ILE A 1 101 ? -8.399 9.780 26.447 1.00 80.62 101 ILE A CA 1
ATOM 785 C C . ILE A 1 101 ? -7.373 9.318 27.483 1.00 80.62 101 ILE A C 1
ATOM 787 O O . ILE A 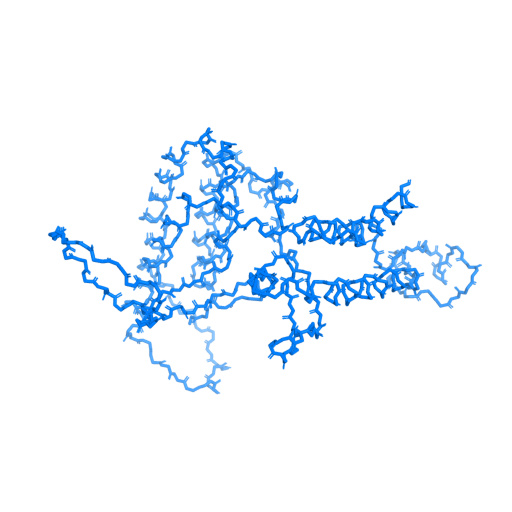1 101 ? -6.916 8.173 27.421 1.00 80.62 101 ILE A O 1
ATOM 791 N N . THR A 1 102 ? -6.994 10.194 28.417 1.00 76.81 102 THR A N 1
ATOM 792 C CA . THR A 1 102 ? -5.942 9.888 29.392 1.00 76.81 102 THR A CA 1
ATOM 793 C C . THR A 1 102 ? -6.380 8.873 30.434 1.00 76.81 102 THR A C 1
ATOM 795 O O . THR A 1 102 ? -5.546 8.063 30.837 1.00 76.81 102 THR A O 1
ATOM 798 N N . ASP A 1 103 ? -7.654 8.874 30.833 1.00 79.19 103 ASP A N 1
ATOM 799 C CA . ASP A 1 103 ? -8.121 8.105 31.990 1.00 79.19 103 ASP A CA 1
ATOM 800 C C . ASP A 1 103 ? -8.998 6.919 31.552 1.00 79.19 103 ASP A C 1
ATOM 802 O O . ASP A 1 103 ? -8.614 5.762 31.702 1.00 79.19 103 ASP A O 1
ATOM 806 N N . GLU A 1 104 ? -10.165 7.179 30.952 1.00 82.25 104 GLU A N 1
ATOM 807 C CA . GLU A 1 104 ? -11.143 6.124 30.644 1.00 82.25 104 GLU A CA 1
ATOM 808 C C . GLU A 1 104 ? -10.694 5.215 29.494 1.00 82.25 104 GLU A C 1
ATOM 810 O O . GLU A 1 104 ? -10.802 3.988 29.575 1.00 82.25 104 GLU A O 1
ATOM 815 N N . LEU A 1 105 ? -10.198 5.809 28.407 1.00 82.50 105 LEU A N 1
ATOM 816 C CA . LEU A 1 105 ? -9.788 5.072 27.215 1.00 82.50 105 LEU A CA 1
ATOM 817 C C . LEU A 1 105 ? -8.461 4.337 27.444 1.00 82.50 105 LEU A C 1
ATOM 819 O O . LEU A 1 105 ? -8.289 3.223 26.945 1.00 82.50 105 LEU A O 1
ATOM 823 N N . SER A 1 106 ? -7.550 4.911 28.237 1.00 84.12 106 SER A N 1
ATOM 824 C CA . SER A 1 106 ? -6.286 4.262 28.593 1.00 84.12 106 SER A CA 1
ATOM 825 C C . SER A 1 106 ? -6.510 3.007 29.442 1.00 84.12 106 SER A C 1
ATOM 827 O O . SER A 1 106 ? -5.977 1.947 29.106 1.00 84.12 106 SER A O 1
ATOM 829 N N . ASP A 1 107 ? -7.369 3.078 30.463 1.00 83.06 107 ASP A N 1
ATOM 830 C CA . ASP A 1 107 ? -7.705 1.939 31.318 1.00 83.06 107 ASP A CA 1
ATOM 831 C C . ASP A 1 107 ? -8.431 0.836 30.540 1.00 83.06 107 ASP A C 1
ATOM 833 O O . ASP A 1 107 ? -8.122 -0.349 30.700 1.00 83.06 107 ASP A O 1
ATOM 837 N N . LYS A 1 108 ? -9.377 1.207 29.665 1.00 84.00 108 LYS A N 1
ATOM 838 C CA . LYS A 1 108 ? -10.074 0.254 28.787 1.00 84.00 108 LYS A CA 1
ATOM 839 C C . LYS A 1 108 ? -9.102 -0.454 27.843 1.00 84.00 108 LYS A C 1
ATOM 841 O O . LYS A 1 108 ? -9.137 -1.679 27.755 1.00 84.00 108 LYS A O 1
ATOM 846 N N . LEU A 1 109 ? -8.213 0.287 27.179 1.00 82.94 109 LEU A N 1
ATOM 847 C CA . LEU A 1 109 ? -7.220 -0.290 26.270 1.00 82.94 109 LEU A CA 1
ATOM 848 C C . LEU A 1 109 ? -6.246 -1.217 26.991 1.00 82.94 109 LEU A C 1
ATOM 850 O O . LEU A 1 109 ? -5.960 -2.299 26.491 1.00 82.94 109 LEU A O 1
ATOM 854 N N . LEU A 1 110 ? -5.767 -0.834 28.175 1.00 81.69 110 LEU A N 1
ATOM 855 C CA . LEU A 1 110 ? -4.864 -1.675 28.961 1.00 81.69 110 LEU A CA 1
ATOM 856 C C . LEU A 1 110 ? -5.536 -2.968 29.440 1.00 81.69 110 LEU A C 1
ATOM 858 O O . LEU A 1 110 ? -4.859 -3.990 29.532 1.00 81.69 110 LEU A O 1
ATOM 862 N N . ARG A 1 111 ? -6.848 -2.947 29.720 1.00 83.31 111 ARG A N 1
ATOM 863 C CA . ARG A 1 111 ? -7.627 -4.163 30.015 1.00 83.31 111 ARG A CA 1
ATOM 864 C C . ARG A 1 111 ? -7.757 -5.046 28.784 1.00 83.31 111 ARG A C 1
ATOM 866 O O . ARG A 1 111 ? -7.346 -6.193 28.846 1.00 83.31 111 ARG A O 1
ATOM 873 N N . ILE A 1 112 ? -8.205 -4.484 27.659 1.00 80.62 112 ILE A N 1
ATOM 874 C CA . ILE A 1 112 ? -8.329 -5.213 26.387 1.00 80.62 112 ILE A CA 1
ATOM 875 C C . ILE A 1 112 ? -6.990 -5.865 26.018 1.00 80.62 112 ILE A C 1
ATOM 877 O O . ILE A 1 112 ? -6.941 -7.051 25.732 1.00 80.62 112 ILE A O 1
ATOM 881 N N . MET A 1 113 ? -5.879 -5.132 26.109 1.00 76.12 113 MET A N 1
ATOM 882 C CA . MET A 1 113 ? -4.542 -5.659 25.811 1.00 76.12 113 MET A CA 1
ATOM 883 C C . MET A 1 113 ? -4.052 -6.738 26.777 1.00 76.12 113 MET A C 1
ATOM 885 O O . MET A 1 113 ? -3.178 -7.512 26.401 1.00 76.12 113 MET A O 1
ATOM 889 N N . ARG A 1 114 ? -4.559 -6.765 28.013 1.00 76.31 114 ARG A N 1
ATOM 890 C CA . ARG A 1 114 ? -4.229 -7.794 29.005 1.00 76.31 114 ARG A CA 1
ATOM 891 C C . ARG A 1 114 ? -5.114 -9.033 28.854 1.00 76.31 114 ARG A C 1
ATOM 893 O O . ARG A 1 114 ? -4.636 -10.125 29.128 1.00 76.31 114 ARG A O 1
ATOM 900 N N . ASP A 1 115 ? -6.359 -8.844 28.427 1.00 74.00 115 ASP A N 1
ATOM 901 C CA . ASP A 1 115 ? -7.333 -9.912 28.181 1.00 74.00 115 ASP A CA 1
ATOM 902 C C . ASP A 1 115 ? -7.073 -10.630 26.845 1.00 74.00 115 ASP A C 1
ATOM 904 O O . ASP A 1 115 ? -7.487 -11.771 26.658 1.00 74.00 115 ASP A O 1
ATOM 908 N N . ILE A 1 116 ? -6.368 -9.983 25.912 1.00 70.06 116 ILE A N 1
ATOM 909 C CA . ILE A 1 116 ? -5.886 -10.617 24.686 1.00 70.06 116 ILE A CA 1
ATOM 910 C C . ILE A 1 116 ? -4.733 -11.567 25.040 1.00 70.06 116 ILE A C 1
ATOM 912 O O . ILE A 1 116 ? -3.578 -11.150 25.170 1.00 70.06 116 ILE A O 1
ATOM 916 N N . ASP A 1 117 ? -5.043 -12.857 25.160 1.00 59.41 117 ASP A N 1
ATOM 917 C CA . ASP A 1 117 ? -4.034 -13.904 25.283 1.00 59.41 117 ASP A CA 1
ATOM 918 C C . ASP A 1 117 ? -3.205 -13.991 23.992 1.00 59.41 117 ASP A C 1
ATOM 920 O O . ASP A 1 117 ? -3.676 -14.391 22.925 1.00 59.41 117 ASP A O 1
ATOM 924 N N . LEU A 1 118 ? -1.928 -13.613 24.100 1.00 57.44 118 LEU A N 1
ATOM 925 C CA . LEU A 1 118 ? -0.945 -13.615 23.010 1.00 57.44 118 LEU A CA 1
ATOM 926 C C . LEU A 1 118 ? -0.779 -14.994 22.345 1.00 57.44 118 LEU A C 1
ATOM 928 O O . LEU A 1 118 ? -0.428 -15.051 21.171 1.00 57.44 118 LEU A O 1
ATOM 932 N N . GLY A 1 119 ? -1.053 -16.083 23.074 1.00 51.66 119 GLY A N 1
ATOM 933 C CA . GLY A 1 119 ? -0.958 -17.455 22.566 1.00 51.66 119 GLY A CA 1
ATOM 934 C C . GLY A 1 119 ? -2.073 -17.844 21.588 1.00 51.66 119 GLY A C 1
ATOM 935 O O . GLY A 1 119 ? -1.819 -18.597 20.657 1.00 51.66 119 GLY A O 1
ATOM 936 N N . GLU A 1 120 ? -3.280 -17.285 21.726 1.00 50.47 120 GLU A N 1
ATOM 937 C CA . GLU A 1 120 ? -4.417 -17.597 20.840 1.00 50.47 120 GLU A CA 1
ATOM 938 C C . GLU A 1 120 ? -4.456 -16.752 19.554 1.00 50.47 120 GLU A C 1
ATOM 940 O O . GLU A 1 120 ? -5.347 -16.918 18.719 1.00 50.47 120 GLU A O 1
ATOM 945 N N . LEU A 1 121 ? -3.548 -15.784 19.413 1.00 51.88 121 LEU A N 1
ATOM 946 C CA . LEU A 1 121 ? -3.412 -14.967 18.203 1.00 51.88 121 LEU A CA 1
ATOM 947 C C . LEU A 1 121 ? -2.384 -15.539 17.218 1.00 51.88 121 LEU A C 1
ATOM 949 O O . LEU A 1 121 ? -2.355 -15.115 16.062 1.00 51.88 121 LEU A O 1
ATOM 953 N N . GLU A 1 122 ? -1.543 -16.476 17.669 1.00 49.78 122 GLU A N 1
ATOM 954 C CA . GLU A 1 122 ? -0.588 -17.208 16.828 1.00 49.78 122 GLU A CA 1
ATOM 955 C C . GLU A 1 122 ? -1.188 -18.489 16.230 1.00 49.78 122 GLU A C 1
ATOM 957 O O . GLU A 1 122 ? -0.690 -18.967 15.206 1.00 49.78 122 GLU A O 1
ATOM 962 N N . GLU A 1 123 ? -2.281 -19.015 16.804 1.00 44.03 123 GLU A N 1
ATOM 963 C CA . GLU A 1 123 ? -3.088 -20.082 16.201 1.00 44.03 123 GLU A CA 1
ATOM 964 C C . GLU A 1 123 ? -3.828 -19.522 14.979 1.00 44.03 123 GLU A C 1
ATOM 966 O O . GLU A 1 123 ? -4.966 -19.057 15.016 1.00 44.03 123 GLU A O 1
ATOM 971 N N . ARG A 1 124 ? -3.085 -19.498 13.871 1.00 47.06 124 ARG A N 1
ATOM 972 C CA . ARG A 1 124 ? -3.542 -19.217 12.515 1.00 47.06 124 ARG A CA 1
ATOM 973 C C . ARG A 1 124 ? -4.566 -20.277 12.109 1.00 47.06 124 ARG A C 1
ATOM 975 O O . ARG A 1 124 ? -4.217 -21.240 11.428 1.00 47.06 124 ARG A O 1
ATOM 982 N N . ASP A 1 125 ? -5.823 -20.078 12.489 1.00 36.41 125 ASP A N 1
ATOM 983 C CA . ASP A 1 125 ? -6.936 -20.757 11.837 1.00 36.41 125 ASP A CA 1
ATOM 984 C C . ASP A 1 125 ? -6.890 -20.405 10.346 1.00 36.41 125 ASP A C 1
ATOM 986 O O . ASP A 1 125 ? -7.140 -19.272 9.926 1.00 36.41 125 ASP A O 1
ATOM 990 N N . GLY A 1 126 ? -6.517 -21.401 9.542 1.00 38.97 126 GLY A N 1
ATOM 991 C CA . GLY A 1 126 ? -6.452 -21.366 8.083 1.00 38.97 126 GLY A CA 1
ATOM 992 C C . GLY A 1 126 ? -7.814 -21.243 7.398 1.00 38.97 126 GLY A C 1
ATOM 993 O O . GLY A 1 126 ? -7.942 -21.615 6.237 1.00 38.97 126 GLY A O 1
ATOM 994 N N . GLU A 1 127 ? -8.828 -20.720 8.084 1.00 34.44 127 GLU A N 1
ATOM 995 C CA . GLU A 1 127 ? -10.184 -20.580 7.572 1.00 34.44 127 GLU A CA 1
ATOM 996 C C . GLU A 1 127 ? -10.672 -19.142 7.774 1.00 34.44 127 GLU A C 1
ATOM 998 O O . GLU A 1 127 ? -11.229 -18.751 8.798 1.00 34.44 127 GLU A O 1
ATOM 1003 N N . GLY A 1 128 ? -10.450 -18.315 6.753 1.00 36.84 128 GLY A N 1
ATOM 1004 C CA . GLY A 1 128 ? -11.179 -17.058 6.592 1.00 36.84 128 GLY A CA 1
ATOM 1005 C C . GLY A 1 128 ? -10.384 -15.779 6.814 1.00 36.84 128 GLY A C 1
ATOM 1006 O O . GLY A 1 128 ? -10.997 -14.712 6.879 1.00 36.84 128 GLY A O 1
ATOM 1007 N N . LEU A 1 129 ? -9.057 -15.827 6.908 1.00 42.91 129 LEU A N 1
ATOM 1008 C CA . LEU A 1 129 ? -8.274 -14.615 6.703 1.00 42.91 129 LEU A CA 1
ATOM 1009 C C . LEU A 1 129 ? -8.309 -14.335 5.188 1.00 42.91 129 LEU A C 1
ATOM 1011 O O . LEU A 1 129 ? -7.641 -15.007 4.408 1.00 42.91 129 LEU A O 1
ATOM 1015 N N . GLU A 1 130 ? -9.141 -13.382 4.755 1.00 46.69 130 GLU A N 1
ATOM 1016 C CA . GLU A 1 130 ? -8.988 -12.708 3.460 1.00 46.69 130 GLU A CA 1
ATOM 1017 C C . GLU A 1 130 ? -7.658 -11.945 3.528 1.00 46.69 130 GLU A C 1
ATOM 1019 O O . GLU A 1 130 ? -7.617 -10.741 3.773 1.00 46.69 130 GLU A O 1
ATOM 1024 N N . VAL A 1 131 ? -6.545 -12.684 3.466 1.00 53.91 131 VAL A N 1
ATOM 1025 C CA . VAL A 1 131 ? -5.205 -12.147 3.687 1.00 53.91 131 VAL A CA 1
ATOM 1026 C C . VAL A 1 131 ? -4.843 -11.356 2.457 1.00 53.91 131 VAL A C 1
ATOM 1028 O O . VAL A 1 131 ? -4.182 -11.880 1.573 1.00 53.91 131 VAL A O 1
ATOM 1031 N N . LEU A 1 132 ? -5.276 -10.100 2.371 1.00 57.34 132 LEU A N 1
ATOM 1032 C CA . LEU A 1 132 ? -4.717 -9.181 1.388 1.00 57.34 132 LEU A CA 1
ATOM 1033 C C . LEU A 1 132 ? -3.188 -9.387 1.358 1.00 57.34 132 LEU A C 1
ATOM 1035 O O . LEU A 1 132 ? -2.598 -9.571 2.431 1.00 57.34 132 LEU A O 1
ATOM 1039 N N . PRO A 1 133 ? -2.538 -9.355 0.178 1.00 53.19 133 PRO A N 1
ATOM 1040 C CA . PRO A 1 133 ? -1.155 -9.817 -0.053 1.00 53.19 133 PRO A CA 1
ATOM 1041 C C . PRO A 1 133 ? -0.075 -9.109 0.789 1.00 53.19 133 PRO A C 1
ATOM 1043 O O . PRO A 1 133 ? 1.119 -9.369 0.700 1.00 53.19 133 PRO A O 1
ATOM 1046 N N . ARG A 1 134 ? -0.495 -8.201 1.658 1.00 54.62 134 ARG A N 1
ATOM 1047 C CA . ARG A 1 134 ? 0.278 -7.376 2.566 1.00 54.62 134 ARG A CA 1
ATOM 1048 C C . ARG A 1 134 ? 0.849 -8.117 3.789 1.00 54.62 134 ARG A C 1
ATOM 1050 O O . ARG A 1 134 ? 1.561 -7.492 4.578 1.00 54.62 134 ARG A O 1
ATOM 1057 N N . SER A 1 135 ? 0.574 -9.410 3.986 1.00 47.41 135 SER A N 1
ATOM 1058 C CA . SER A 1 135 ? 0.974 -10.129 5.210 1.00 47.41 135 SER A CA 1
ATOM 1059 C C . SER A 1 135 ? 2.470 -10.426 5.332 1.00 47.41 135 SER A C 1
ATOM 1061 O O . SER A 1 135 ? 2.959 -10.456 6.457 1.00 47.41 135 SER A O 1
ATOM 1063 N N . VAL A 1 136 ? 3.234 -10.553 4.243 1.00 45.41 136 VAL A N 1
ATOM 1064 C CA . VAL A 1 136 ? 4.626 -11.054 4.333 1.00 45.41 136 VAL A CA 1
ATOM 1065 C C . VAL A 1 136 ? 5.563 -10.108 5.111 1.00 45.41 136 VAL A C 1
ATOM 1067 O O . VAL A 1 136 ? 6.495 -10.549 5.778 1.00 45.41 136 VAL A O 1
ATOM 1070 N N . LEU A 1 137 ? 5.317 -8.790 5.097 1.00 44.38 137 LEU A N 1
ATOM 1071 C CA . LEU A 1 137 ? 6.099 -7.828 5.899 1.00 44.38 137 LEU A CA 1
ATOM 1072 C C . LEU A 1 137 ? 5.528 -7.607 7.310 1.00 44.38 137 LEU A C 1
ATOM 1074 O O . LEU A 1 137 ? 6.277 -7.249 8.220 1.00 44.38 137 LEU A O 1
ATOM 1078 N N . HIS A 1 138 ? 4.224 -7.828 7.509 1.00 47.88 138 HIS A N 1
ATOM 1079 C CA . HIS A 1 138 ? 3.580 -7.748 8.826 1.00 47.88 138 HIS A CA 1
ATOM 1080 C C . HIS A 1 138 ? 3.906 -8.952 9.712 1.00 47.88 138 HIS A C 1
ATOM 1082 O O . HIS A 1 138 ? 3.860 -8.845 10.934 1.00 47.88 138 HIS A O 1
ATOM 1088 N N . GLU A 1 139 ? 4.291 -10.074 9.104 1.00 45.91 139 GLU A N 1
ATOM 1089 C CA . GLU A 1 139 ? 4.728 -11.294 9.788 1.00 45.91 139 GLU A CA 1
ATOM 1090 C C . GLU A 1 139 ? 5.868 -11.076 10.790 1.00 45.91 139 GLU A C 1
ATOM 1092 O O . GLU A 1 139 ? 6.052 -11.890 11.688 1.00 45.91 139 GLU A O 1
ATOM 1097 N N . GLN A 1 140 ? 6.613 -9.971 10.683 1.00 51.44 140 GLN A N 1
ATOM 1098 C CA . GLN A 1 140 ? 7.694 -9.648 11.619 1.00 51.44 140 GLN A CA 1
ATOM 1099 C C . GLN A 1 140 ? 7.303 -8.651 12.715 1.00 51.44 140 GLN A C 1
ATOM 1101 O O . GLN A 1 140 ? 8.089 -8.415 13.635 1.00 51.44 140 GLN A O 1
ATOM 1106 N N . THR A 1 141 ? 6.116 -8.041 12.638 1.00 59.41 141 THR A N 1
ATOM 1107 C CA . THR A 1 141 ? 5.645 -7.094 13.656 1.00 59.41 141 THR A CA 1
ATOM 1108 C C . THR A 1 141 ? 4.686 -7.768 14.632 1.00 59.41 141 THR A C 1
ATOM 1110 O O . THR A 1 141 ? 3.715 -8.375 14.189 1.00 59.41 141 THR A O 1
ATOM 1113 N N . PRO A 1 142 ? 4.891 -7.630 15.956 1.00 72.56 142 PRO A N 1
ATOM 1114 C CA . PRO A 1 142 ? 3.978 -8.214 16.928 1.00 72.56 142 PRO A CA 1
ATOM 1115 C C . PRO A 1 142 ? 2.575 -7.609 16.781 1.00 72.56 142 PRO A C 1
ATOM 1117 O O . PRO A 1 142 ? 2.423 -6.388 16.710 1.00 72.56 142 PRO A O 1
ATOM 1120 N N . VAL A 1 143 ? 1.548 -8.461 16.771 1.00 74.44 143 VAL A N 1
ATOM 1121 C CA . VAL A 1 143 ? 0.144 -8.091 16.499 1.00 74.44 143 VAL A CA 1
ATOM 1122 C C . VAL A 1 143 ? -0.339 -6.937 17.387 1.00 74.44 143 VAL A C 1
ATOM 1124 O O . VAL A 1 143 ? -0.936 -5.975 16.902 1.00 74.44 143 VAL A O 1
ATOM 1127 N N . LEU A 1 144 ? -0.023 -6.976 18.687 1.00 76.12 144 LEU A N 1
ATOM 1128 C CA . LEU A 1 144 ? -0.399 -5.918 19.634 1.00 76.12 144 LEU A CA 1
ATOM 1129 C C . LEU A 1 144 ? 0.235 -4.562 19.295 1.00 76.12 144 LEU A C 1
ATOM 1131 O O . LEU A 1 144 ? -0.398 -3.521 19.465 1.00 76.12 144 LEU A O 1
ATOM 1135 N N . LEU A 1 145 ? 1.473 -4.551 18.794 1.00 77.12 145 LEU A N 1
ATOM 1136 C CA . LEU A 1 145 ? 2.136 -3.315 18.377 1.00 77.12 145 LEU A CA 1
ATOM 1137 C C . LEU A 1 145 ? 1.425 -2.704 17.168 1.00 77.12 145 LEU A C 1
ATOM 1139 O O . LEU A 1 145 ? 1.250 -1.487 17.100 1.00 77.12 145 LEU A O 1
ATOM 1143 N N . SER A 1 146 ? 0.999 -3.544 16.229 1.00 74.44 146 SER A N 1
ATOM 1144 C CA . SER A 1 146 ? 0.220 -3.125 15.068 1.00 74.44 146 SER A CA 1
ATOM 1145 C C . SER A 1 146 ? -1.140 -2.554 15.467 1.00 74.44 146 SER A C 1
ATOM 1147 O O . SER A 1 146 ? -1.512 -1.490 14.975 1.00 74.44 146 SER A O 1
ATOM 1149 N N . PHE A 1 147 ? -1.826 -3.181 16.424 1.00 78.62 147 PHE A N 1
ATOM 1150 C CA . PHE A 1 147 ? -3.074 -2.669 16.993 1.00 78.62 147 PHE A CA 1
ATOM 1151 C C . PHE A 1 147 ? -2.922 -1.291 17.627 1.00 78.62 147 PHE A C 1
ATOM 1153 O O . PHE A 1 147 ? -3.631 -0.360 17.245 1.00 78.62 147 PHE A O 1
ATOM 1160 N N . VAL A 1 148 ? -1.949 -1.125 18.527 1.00 80.69 148 VAL A N 1
ATOM 1161 C CA . VAL A 1 148 ? -1.688 0.170 19.175 1.00 80.69 148 VAL A CA 1
ATOM 1162 C C . VAL A 1 148 ? -1.348 1.242 18.143 1.00 80.69 148 VAL A C 1
ATOM 1164 O O . VAL A 1 148 ? -1.819 2.370 18.250 1.00 80.69 148 VAL A O 1
ATOM 1167 N N . ARG A 1 149 ? -0.563 0.909 17.114 1.00 78.50 149 ARG A N 1
ATOM 1168 C CA . ARG A 1 149 ? -0.221 1.854 16.043 1.00 78.50 149 ARG A CA 1
ATOM 1169 C C . ARG A 1 149 ? -1.440 2.310 15.261 1.00 78.50 149 ARG A C 1
ATOM 1171 O O . ARG A 1 149 ? -1.627 3.512 15.122 1.00 78.50 149 ARG A O 1
ATOM 1178 N N . ILE A 1 150 ? -2.244 1.372 14.766 1.00 77.19 150 ILE A N 1
ATOM 1179 C CA . ILE A 1 150 ? -3.429 1.680 13.959 1.00 77.19 150 ILE A CA 1
ATOM 1180 C C . ILE A 1 150 ? -4.404 2.527 14.782 1.00 77.19 150 ILE A C 1
ATOM 1182 O O . ILE A 1 150 ? -4.839 3.585 14.332 1.00 77.19 150 ILE A O 1
ATOM 1186 N N . LEU A 1 151 ? -4.675 2.119 16.021 1.00 81.56 151 LEU A N 1
ATOM 1187 C CA . LEU A 1 151 ? -5.607 2.812 16.902 1.00 81.56 151 LEU A CA 1
ATOM 1188 C C . LEU A 1 151 ? -5.119 4.213 17.285 1.00 81.56 151 LEU A C 1
ATOM 1190 O O . LEU A 1 151 ? -5.856 5.182 17.116 1.00 81.56 151 LEU A O 1
ATOM 1194 N N . CYS A 1 152 ? -3.866 4.361 17.726 1.00 80.75 152 CYS A N 1
ATOM 1195 C CA . CYS A 1 152 ? -3.310 5.679 18.036 1.00 80.75 152 CYS A CA 1
ATOM 1196 C C . CYS A 1 152 ? -3.212 6.578 16.797 1.00 80.75 152 CYS A C 1
ATOM 1198 O O . CYS A 1 152 ? -3.324 7.792 16.934 1.00 80.75 152 CYS A O 1
ATOM 1200 N N . SER A 1 153 ? -3.023 6.021 15.599 1.00 79.06 153 SER A N 1
ATOM 1201 C CA . SER A 1 153 ? -3.048 6.801 14.360 1.00 79.06 153 SER A CA 1
ATOM 1202 C C . SER A 1 153 ? -4.442 7.322 14.028 1.00 79.06 153 SER A C 1
ATOM 1204 O O . SER A 1 153 ? -4.551 8.481 13.644 1.00 79.06 153 SER A O 1
ATOM 1206 N N . VAL A 1 154 ? -5.501 6.531 14.240 1.00 80.00 154 VAL A N 1
ATOM 1207 C CA . VAL A 1 154 ? -6.886 7.005 14.066 1.00 80.00 154 VAL A CA 1
ATOM 1208 C C . VAL A 1 154 ? -7.253 8.057 15.113 1.00 80.00 154 VAL A C 1
ATOM 1210 O O . VAL A 1 154 ? -7.797 9.101 14.761 1.00 80.00 154 VAL A O 1
ATOM 1213 N N . LEU A 1 155 ? -6.907 7.841 16.387 1.00 80.31 155 LEU A N 1
ATOM 1214 C CA . LEU A 1 155 ? -7.138 8.842 17.437 1.00 80.31 155 LEU A CA 1
ATOM 1215 C C . LEU A 1 155 ? -6.329 10.125 17.181 1.00 80.31 155 LEU A C 1
ATOM 1217 O O . LEU A 1 155 ? -6.824 11.230 17.374 1.00 80.31 155 LEU A O 1
ATOM 1221 N N . GLY A 1 156 ? -5.097 9.990 16.688 1.00 78.00 156 GLY A N 1
ATOM 1222 C CA . GLY A 1 156 ? -4.198 11.100 16.379 1.00 78.00 156 GLY A CA 1
ATOM 1223 C C . GLY A 1 156 ? -4.581 11.934 15.151 1.00 78.00 156 GLY A C 1
ATOM 1224 O O . GLY A 1 156 ? -3.894 12.918 14.876 1.00 78.00 156 GLY A O 1
ATOM 1225 N N . LEU A 1 157 ? -5.655 11.587 14.426 1.00 77.56 157 LEU A N 1
ATOM 1226 C CA . LEU A 1 157 ? -6.200 12.416 13.337 1.00 77.56 157 LEU A CA 1
ATOM 1227 C C . LEU A 1 157 ? -6.696 13.777 13.841 1.00 77.56 157 LEU A C 1
ATOM 1229 O O . LEU A 1 157 ? -6.717 14.753 13.092 1.00 77.56 157 LEU A O 1
ATOM 1233 N N . ASN A 1 158 ? -7.083 13.858 15.114 1.00 78.06 158 ASN A N 1
ATOM 1234 C CA . ASN A 1 158 ? -7.479 15.108 15.735 1.00 78.06 158 ASN A CA 1
ATOM 1235 C C . ASN A 1 158 ? -6.256 15.860 16.276 1.00 78.06 158 ASN A C 1
ATOM 1237 O O . ASN A 1 158 ? -5.623 15.430 17.242 1.00 78.06 158 ASN A O 1
ATOM 1241 N N . SER A 1 159 ? -5.953 17.017 15.682 1.00 76.50 159 SER A N 1
ATOM 1242 C CA . SER A 1 159 ? -4.815 17.852 16.078 1.00 76.50 159 SER A CA 1
ATOM 1243 C C . SER A 1 159 ? -4.886 18.325 17.533 1.00 76.50 159 SER A C 1
ATOM 1245 O O . SER A 1 159 ? -3.838 18.474 18.151 1.00 76.50 159 SER A O 1
ATOM 1247 N N . GLN A 1 160 ? -6.089 18.496 18.094 1.00 77.44 160 GLN A N 1
ATOM 1248 C CA . GLN A 1 160 ? -6.306 19.026 19.450 1.00 77.44 160 GLN A CA 1
ATOM 1249 C C . GLN A 1 160 ? -5.871 18.072 20.573 1.00 77.44 160 GLN A C 1
ATOM 1251 O O . GLN A 1 160 ? -5.623 18.505 21.689 1.00 77.44 160 GLN A O 1
ATOM 1256 N N . ILE A 1 161 ? -5.785 16.771 20.290 1.00 78.62 161 ILE A N 1
ATOM 1257 C CA . ILE A 1 161 ? -5.491 15.720 21.286 1.00 78.62 161 ILE A CA 1
ATOM 1258 C C . ILE A 1 161 ? -4.212 14.951 20.952 1.00 78.62 161 ILE A C 1
ATOM 1260 O O . ILE A 1 161 ? -3.947 13.889 21.513 1.00 78.62 161 ILE A O 1
ATOM 1264 N N . LYS A 1 162 ? -3.429 15.439 19.988 1.00 79.69 162 LYS A N 1
ATOM 1265 C CA . LYS A 1 162 ? -2.265 14.720 19.466 1.00 79.69 162 LYS A CA 1
ATOM 1266 C C . LYS A 1 162 ? -1.231 14.429 20.558 1.00 79.69 162 LYS A C 1
ATOM 1268 O O . LYS A 1 162 ? -0.650 13.342 20.568 1.00 79.69 162 LYS A O 1
ATOM 1273 N N . ASP A 1 163 ? -1.054 15.361 21.491 1.00 82.62 163 ASP A N 1
ATOM 1274 C CA . ASP A 1 163 ? -0.131 15.221 22.619 1.00 82.62 163 ASP A CA 1
ATOM 1275 C C . ASP A 1 163 ? -0.632 14.187 23.641 1.00 82.62 163 ASP A C 1
ATOM 1277 O O . ASP A 1 163 ? 0.127 13.303 24.047 1.00 82.62 163 ASP A O 1
ATOM 1281 N N . ASP A 1 164 ? -1.928 14.209 23.970 1.00 83.56 164 ASP A N 1
ATOM 1282 C CA . ASP A 1 164 ? -2.563 13.235 24.872 1.00 83.56 164 ASP A CA 1
ATOM 1283 C C . ASP A 1 164 ? -2.521 11.813 24.289 1.00 83.56 164 ASP A C 1
ATOM 1285 O O . ASP A 1 164 ? -2.176 10.847 24.976 1.00 83.56 164 ASP A O 1
ATOM 1289 N N . VAL A 1 165 ? -2.789 11.679 22.985 1.00 84.12 165 VAL A N 1
ATOM 1290 C CA . VAL A 1 165 ? -2.651 10.413 22.248 1.00 84.12 165 VAL A CA 1
ATOM 1291 C C . VAL A 1 165 ? -1.190 9.953 22.220 1.00 84.12 165 VAL A C 1
ATOM 1293 O O . VAL A 1 165 ? -0.921 8.751 22.279 1.00 84.12 165 VAL A O 1
ATOM 1296 N N . GLY A 1 166 ? -0.229 10.880 22.189 1.00 82.56 166 GLY A N 1
ATOM 1297 C CA . GLY A 1 166 ? 1.197 10.583 22.328 1.00 82.56 166 GLY A CA 1
ATOM 1298 C C . GLY A 1 166 ? 1.542 9.955 23.682 1.00 82.56 166 GLY A C 1
ATOM 1299 O O . GLY A 1 166 ? 2.246 8.941 23.735 1.00 82.56 166 GLY A O 1
ATOM 1300 N N . ILE A 1 167 ? 0.998 10.499 24.775 1.00 84.62 167 ILE A N 1
ATOM 1301 C CA . ILE A 1 167 ? 1.158 9.947 26.131 1.00 84.62 167 ILE A CA 1
ATOM 1302 C C . ILE A 1 167 ? 0.502 8.565 26.229 1.00 84.62 167 ILE A C 1
ATOM 1304 O O . ILE A 1 167 ? 1.120 7.620 26.731 1.00 84.62 167 ILE A O 1
ATOM 1308 N N . LEU A 1 168 ? -0.715 8.418 25.699 1.00 84.62 168 LEU A N 1
ATOM 1309 C CA . LEU A 1 168 ? -1.417 7.139 25.636 1.00 84.62 168 LEU A CA 1
ATOM 1310 C C . LEU A 1 168 ? -0.584 6.091 24.887 1.00 84.62 168 LEU A C 1
ATOM 1312 O O . LEU A 1 168 ? -0.321 5.015 25.422 1.00 84.62 168 LEU A O 1
ATOM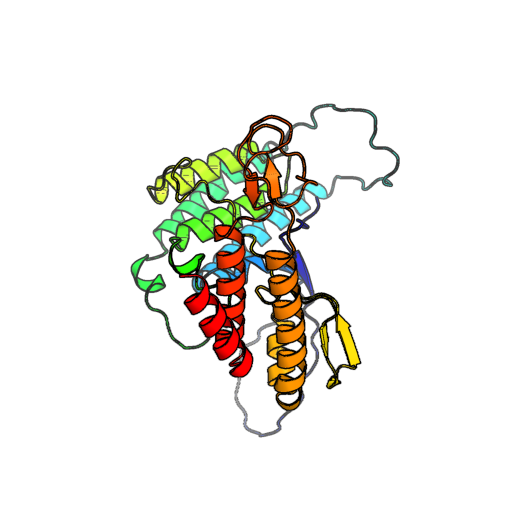 1316 N N . LYS A 1 169 ? -0.089 6.422 23.689 1.00 85.12 169 LYS A N 1
ATOM 1317 C CA . LYS A 1 169 ? 0.774 5.544 22.888 1.00 85.12 169 LYS A CA 1
ATOM 1318 C C . LYS A 1 169 ? 1.990 5.084 23.689 1.00 85.12 169 LYS A C 1
ATOM 1320 O O . LYS A 1 169 ? 2.308 3.897 23.693 1.00 85.12 169 LYS A O 1
ATOM 1325 N N . LYS A 1 170 ? 2.645 5.993 24.414 1.00 83.19 170 LYS A N 1
ATOM 1326 C CA . LYS A 1 170 ? 3.796 5.670 25.269 1.00 83.19 170 LYS A CA 1
ATOM 1327 C C . LYS A 1 170 ? 3.440 4.695 26.394 1.00 83.19 170 LYS A C 1
ATOM 1329 O O . LYS A 1 170 ? 4.204 3.765 26.662 1.00 83.19 170 LYS A O 1
ATOM 1334 N N . ASN A 1 171 ? 2.290 4.883 27.037 1.00 84.69 171 ASN A N 1
ATOM 1335 C CA . ASN A 1 171 ? 1.817 3.999 28.102 1.00 84.69 171 ASN A CA 1
ATOM 1336 C C . ASN A 1 171 ? 1.476 2.597 27.571 1.00 84.69 171 ASN A C 1
ATOM 1338 O O . ASN A 1 171 ? 1.881 1.602 28.173 1.00 84.69 171 ASN A O 1
ATOM 1342 N N . LEU A 1 172 ? 0.820 2.509 26.411 1.00 83.75 172 LEU A N 1
ATOM 1343 C CA . LEU A 1 172 ? 0.486 1.234 25.766 1.00 83.75 172 LEU A CA 1
ATOM 1344 C C . LEU A 1 172 ? 1.743 0.485 25.299 1.00 83.75 172 LEU A C 1
ATOM 1346 O O . LEU A 1 172 ? 1.880 -0.711 25.548 1.00 83.75 172 LEU A O 1
ATOM 1350 N N . LEU A 1 173 ? 2.710 1.187 24.699 1.00 82.12 173 LEU A N 1
ATOM 1351 C CA . LEU A 1 173 ? 3.987 0.591 24.288 1.00 82.12 173 LEU A CA 1
ATOM 1352 C C . LEU A 1 173 ? 4.788 0.057 25.481 1.00 82.12 173 LEU A C 1
ATOM 1354 O O . LEU A 1 173 ? 5.340 -1.042 25.407 1.00 82.12 173 LEU A O 1
ATOM 1358 N N . ARG A 1 174 ? 4.783 0.784 26.609 1.00 82.69 174 ARG A N 1
ATOM 1359 C CA . ARG A 1 174 ? 5.376 0.312 27.868 1.00 82.69 174 ARG A CA 1
ATOM 1360 C C . ARG A 1 174 ? 4.721 -0.983 28.353 1.00 82.69 174 ARG A C 1
ATOM 1362 O O . ARG A 1 174 ? 5.436 -1.857 28.834 1.00 82.69 174 ARG A O 1
ATOM 1369 N N . SER A 1 175 ? 3.402 -1.122 28.204 1.00 79.69 175 SER A N 1
ATOM 1370 C CA . SER A 1 175 ? 2.684 -2.354 28.559 1.00 79.69 175 SER A CA 1
ATOM 1371 C C . SER A 1 175 ? 3.112 -3.551 27.702 1.00 79.69 175 SER A C 1
ATOM 1373 O O . SER A 1 175 ? 3.234 -4.652 28.226 1.00 79.69 175 SER A O 1
ATOM 1375 N N . ILE A 1 176 ? 3.406 -3.337 26.414 1.00 76.06 176 ILE A N 1
ATOM 1376 C CA . ILE A 1 176 ? 3.913 -4.380 25.494 1.00 76.06 176 ILE A CA 1
ATOM 1377 C C . ILE A 1 176 ? 5.437 -4.588 25.649 1.00 76.06 176 ILE A C 1
ATOM 1379 O O . ILE A 1 176 ? 6.048 -5.346 24.903 1.00 76.06 176 ILE A O 1
ATOM 1383 N N . GLN A 1 177 ? 6.095 -3.895 26.588 1.00 74.19 177 GLN A N 1
ATOM 1384 C CA . GLN A 1 177 ? 7.557 -3.904 26.758 1.00 74.19 177 GLN A CA 1
ATOM 1385 C C . GLN A 1 177 ? 8.332 -3.492 25.488 1.00 74.19 177 GLN A C 1
ATOM 1387 O O . GLN A 1 177 ? 9.508 -3.816 25.326 1.00 74.19 177 GLN A O 1
ATOM 1392 N N . CYS A 1 178 ? 7.697 -2.731 24.593 1.00 70.12 178 CYS A N 1
ATOM 1393 C CA . CYS A 1 178 ? 8.328 -2.178 23.400 1.00 70.12 178 CYS A CA 1
ATOM 1394 C C . CYS A 1 178 ? 8.767 -0.734 23.679 1.00 70.12 178 CYS A C 1
ATOM 1396 O O . CYS A 1 178 ? 7.967 0.105 24.088 1.00 70.12 178 CYS A O 1
ATOM 1398 N N . ASN A 1 179 ? 10.046 -0.422 23.461 1.00 62.78 179 ASN A N 1
ATOM 1399 C CA . ASN A 1 179 ? 10.544 0.949 23.599 1.00 62.78 179 ASN A CA 1
ATOM 1400 C C . ASN A 1 179 ? 10.060 1.802 22.422 1.00 62.78 179 ASN A C 1
ATOM 1402 O O . ASN A 1 179 ? 10.203 1.356 21.299 1.00 62.78 179 ASN A O 1
ATOM 1406 N N . GLU A 1 180 ? 9.587 3.028 22.652 1.00 59.81 180 GLU A N 1
ATOM 1407 C CA . GLU A 1 180 ? 9.105 3.959 21.618 1.00 59.81 180 GLU A CA 1
ATOM 1408 C C . GLU A 1 180 ? 10.161 4.288 20.539 1.00 59.81 180 GLU A C 1
ATOM 1410 O O . GLU A 1 180 ? 9.813 4.444 19.369 1.00 59.81 180 GLU A O 1
ATOM 1415 N N . TYR A 1 181 ? 11.451 4.257 20.891 1.00 57.41 181 TYR A N 1
ATOM 1416 C CA . TYR A 1 181 ? 12.581 4.523 19.982 1.00 57.41 181 TYR A CA 1
ATOM 1417 C C . TYR A 1 181 ? 13.297 3.264 19.466 1.00 57.41 181 TYR A C 1
ATOM 1419 O O . TYR A 1 181 ? 14.408 3.354 18.942 1.00 57.41 181 TYR A O 1
ATOM 1427 N N . GLY A 1 182 ? 12.720 2.075 19.650 1.00 58.62 182 GLY A N 1
ATOM 1428 C CA . GLY A 1 182 ? 13.260 0.856 19.055 1.00 58.62 182 GLY A CA 1
ATOM 1429 C C . GLY A 1 182 ? 13.237 0.906 17.523 1.00 58.62 182 GLY A C 1
ATOM 1430 O O . GLY A 1 182 ? 12.364 1.521 16.914 1.00 58.62 182 GLY A O 1
ATOM 1431 N N . THR A 1 183 ? 14.159 0.196 16.873 1.00 51.03 183 THR A N 1
ATOM 1432 C CA . THR A 1 183 ? 14.129 -0.018 15.412 1.00 51.03 183 THR A CA 1
ATOM 1433 C C . THR A 1 183 ? 12.799 -0.630 14.952 1.00 51.03 183 THR A C 1
ATOM 1435 O O . THR A 1 183 ? 12.316 -0.319 13.868 1.00 51.03 183 THR A O 1
ATOM 1438 N N . THR A 1 184 ? 12.167 -1.433 15.813 1.00 51.81 184 THR A N 1
ATOM 1439 C CA . THR A 1 184 ? 10.853 -2.049 15.594 1.00 51.81 184 THR A CA 1
ATOM 1440 C C . THR A 1 184 ? 9.684 -1.075 15.764 1.00 51.81 184 THR A C 1
ATOM 1442 O O . THR A 1 184 ? 8.681 -1.237 15.075 1.00 51.81 184 THR A O 1
ATOM 1445 N N . THR A 1 185 ? 9.779 -0.064 16.641 1.00 48.69 185 THR A N 1
ATOM 1446 C CA . THR A 1 185 ? 8.716 0.934 16.914 1.00 48.69 185 THR A CA 1
ATOM 1447 C C . THR A 1 185 ? 8.820 2.196 16.059 1.00 48.69 185 THR A C 1
ATOM 1449 O O . THR A 1 185 ? 7.795 2.828 15.806 1.00 48.69 185 THR A O 1
ATOM 1452 N N . GLY A 1 186 ? 10.025 2.540 15.595 1.00 42.28 186 GLY A N 1
ATOM 1453 C CA . GLY A 1 186 ? 10.298 3.703 14.746 1.00 42.28 186 GLY A CA 1
ATOM 1454 C C . GLY A 1 186 ? 9.877 3.536 13.286 1.00 42.28 186 GLY A C 1
ATOM 1455 O O . GLY A 1 186 ? 9.870 4.513 12.546 1.00 42.28 186 GLY A O 1
ATOM 1456 N N . ALA A 1 187 ? 9.509 2.324 12.861 1.00 50.19 187 ALA A N 1
ATOM 1457 C CA . ALA A 1 187 ? 8.805 2.158 11.600 1.00 50.19 187 ALA A CA 1
ATOM 1458 C C . ALA A 1 187 ? 7.422 2.813 11.730 1.00 50.19 187 ALA A C 1
ATOM 1460 O O . ALA A 1 187 ? 6.611 2.403 12.572 1.00 50.19 187 ALA A O 1
ATOM 1461 N N . ASP A 1 188 ? 7.163 3.830 10.910 1.00 53.06 188 ASP A N 1
ATOM 1462 C CA . ASP A 1 188 ? 5.806 4.288 10.634 1.00 53.06 188 ASP A CA 1
ATOM 1463 C C . ASP A 1 188 ? 4.938 3.086 10.240 1.00 53.06 188 ASP A C 1
ATOM 1465 O O . ASP A 1 188 ? 5.456 2.031 9.850 1.00 53.06 188 ASP A O 1
ATOM 1469 N N . LEU A 1 189 ? 3.612 3.221 10.365 1.00 53.78 189 LEU A N 1
ATOM 1470 C CA . LEU A 1 189 ? 2.691 2.240 9.787 1.00 53.78 189 LEU A CA 1
ATOM 1471 C C . LEU A 1 189 ? 3.214 1.871 8.397 1.00 53.78 189 LEU A C 1
ATOM 1473 O O . LEU A 1 189 ? 3.485 2.797 7.629 1.00 53.78 189 LEU A O 1
ATOM 1477 N N . PRO A 1 190 ? 3.416 0.576 8.085 1.00 52.19 190 PRO A N 1
ATOM 1478 C CA . PRO A 1 190 ? 3.901 0.168 6.781 1.00 52.19 190 PRO A CA 1
ATOM 1479 C C . PRO A 1 190 ? 2.840 0.550 5.750 1.00 52.19 190 PRO A C 1
ATOM 1481 O O . PRO A 1 190 ? 1.925 -0.206 5.435 1.00 52.19 190 PRO A O 1
ATOM 1484 N N . ALA A 1 191 ? 2.931 1.785 5.274 1.00 53.44 191 ALA A N 1
ATOM 1485 C CA . ALA A 1 191 ? 2.080 2.386 4.274 1.00 53.44 191 ALA A CA 1
ATOM 1486 C C . ALA A 1 191 ? 2.619 1.984 2.904 1.00 53.44 191 ALA A C 1
ATOM 1488 O O . ALA A 1 191 ? 2.902 2.822 2.052 1.00 53.44 191 ALA A O 1
ATOM 1489 N N . TYR A 1 192 ? 2.813 0.679 2.718 1.00 64.81 192 TYR A N 1
ATOM 1490 C CA . TYR A 1 192 ? 3.090 0.140 1.404 1.00 64.81 192 TYR A CA 1
ATOM 1491 C C . TYR A 1 192 ? 1.779 0.231 0.627 1.00 64.81 192 TYR A C 1
ATOM 1493 O O . TYR A 1 192 ? 0.718 -0.215 1.082 1.00 64.81 192 TYR A O 1
ATOM 1501 N N . THR A 1 193 ? 1.840 0.962 -0.473 1.00 73.12 193 THR A N 1
ATOM 1502 C CA . THR A 1 193 ? 0.758 1.137 -1.432 1.00 73.12 193 THR A CA 1
ATOM 1503 C C . THR A 1 193 ? 1.335 0.652 -2.748 1.00 73.12 193 THR A C 1
ATOM 1505 O O . THR A 1 193 ? 2.385 1.154 -3.161 1.00 73.12 193 THR A O 1
ATOM 1508 N N . LEU A 1 194 ? 0.680 -0.307 -3.390 1.00 82.38 194 LEU A N 1
ATOM 1509 C CA . LEU A 1 194 ? 1.049 -0.740 -4.730 1.00 82.38 194 LEU A CA 1
ATOM 1510 C C . LEU A 1 194 ? -0.141 -0.450 -5.632 1.00 82.38 194 LEU A C 1
ATOM 1512 O O . LEU A 1 194 ? -0.991 -1.308 -5.854 1.00 82.38 194 LEU A O 1
ATOM 1516 N N . VAL A 1 195 ? -0.215 0.801 -6.087 1.00 86.19 195 VAL A N 1
ATOM 1517 C CA . VAL A 1 195 ? -1.288 1.243 -6.977 1.00 86.19 195 VAL A CA 1
ATOM 1518 C C . VAL A 1 195 ? -0.920 0.886 -8.401 1.00 86.19 195 VAL A C 1
ATOM 1520 O O . VAL A 1 195 ? 0.106 1.347 -8.909 1.00 86.19 195 VAL A O 1
ATOM 1523 N N . LEU A 1 196 ? -1.774 0.095 -9.033 1.00 88.56 196 LEU A N 1
ATOM 1524 C CA . LEU A 1 196 ? -1.793 -0.054 -10.472 1.00 88.56 196 LEU A CA 1
ATOM 1525 C C . LEU A 1 196 ? -2.743 1.010 -11.042 1.00 88.56 196 LEU A C 1
ATOM 1527 O O . LEU A 1 196 ? -3.939 0.949 -10.735 1.00 88.56 196 LEU A O 1
ATOM 1531 N N . PRO A 1 197 ? -2.233 1.998 -11.797 1.00 88.88 197 PRO A N 1
ATOM 1532 C CA . PRO A 1 197 ? -3.090 2.978 -12.442 1.00 88.88 197 PRO A CA 1
ATOM 1533 C C . PRO A 1 197 ? -3.870 2.345 -13.596 1.00 88.88 197 PRO A C 1
ATOM 1535 O O . PRO A 1 197 ? -3.348 1.456 -14.269 1.00 88.88 197 PRO A O 1
ATOM 1538 N N . ASP A 1 198 ? -5.089 2.833 -13.829 1.00 89.50 198 ASP A N 1
ATOM 1539 C CA . ASP A 1 198 ? -5.916 2.482 -14.993 1.00 89.50 198 ASP A CA 1
ATOM 1540 C C . ASP A 1 198 ? -6.091 0.963 -15.228 1.00 89.50 198 ASP A C 1
ATOM 1542 O O . ASP A 1 198 ? -6.068 0.494 -16.368 1.00 89.50 198 ASP A O 1
ATOM 1546 N N . LEU A 1 199 ? -6.301 0.171 -14.166 1.00 91.38 199 LEU A N 1
ATOM 1547 C CA . LEU A 1 199 ? -6.616 -1.250 -14.324 1.00 91.38 199 LEU A CA 1
ATOM 1548 C C . LEU A 1 199 ? -7.984 -1.394 -14.993 1.00 91.38 199 LEU A C 1
ATOM 1550 O O . LEU A 1 199 ? -8.999 -0.924 -14.470 1.00 91.38 199 LEU A O 1
ATOM 1554 N N . ILE A 1 200 ? -8.006 -2.078 -16.132 1.00 92.81 200 ILE A N 1
ATOM 1555 C CA . ILE A 1 200 ? -9.224 -2.345 -16.891 1.00 92.81 200 ILE A CA 1
ATOM 1556 C C . ILE A 1 200 ? -9.833 -3.652 -16.389 1.00 92.81 200 ILE A C 1
ATOM 1558 O O . ILE A 1 200 ? -9.182 -4.699 -16.439 1.00 92.81 200 ILE A O 1
ATOM 1562 N N . LEU A 1 201 ? -11.092 -3.577 -15.957 1.00 90.88 201 LEU A N 1
ATOM 1563 C CA . LEU A 1 201 ? -11.948 -4.696 -15.571 1.00 90.88 201 LEU A CA 1
ATOM 1564 C C . LEU A 1 201 ? -12.947 -4.964 -16.714 1.00 90.88 201 LEU A C 1
ATOM 1566 O O . LEU A 1 201 ? -13.950 -4.249 -16.816 1.00 90.88 201 LEU A O 1
ATOM 1570 N N . PRO A 1 202 ? -12.678 -5.931 -17.617 1.00 89.88 202 PRO A N 1
ATOM 1571 C CA . PRO A 1 202 ? -13.427 -6.088 -18.866 1.00 89.88 202 PRO A CA 1
ATOM 1572 C C . PRO A 1 202 ? -14.931 -6.286 -18.675 1.00 89.88 202 PRO A C 1
ATOM 1574 O O . PRO A 1 202 ? -15.732 -5.633 -19.343 1.00 89.88 202 PRO A O 1
ATOM 1577 N N . GLN A 1 203 ? -15.316 -7.150 -17.742 1.00 92.06 203 GLN A N 1
ATOM 1578 C CA . GLN A 1 203 ? -16.702 -7.529 -17.516 1.00 92.06 203 GLN A CA 1
ATOM 1579 C C . GLN A 1 203 ? -17.520 -6.438 -16.821 1.00 92.06 203 GLN A C 1
ATOM 1581 O O . GLN A 1 203 ? -18.707 -6.279 -17.107 1.00 92.06 203 GLN A O 1
ATOM 1586 N N . TRP A 1 204 ? -16.894 -5.646 -15.950 1.00 89.50 204 TRP A N 1
ATOM 1587 C CA . TRP A 1 204 ? -17.530 -4.457 -15.369 1.00 89.50 204 TRP A CA 1
ATOM 1588 C C . TRP A 1 204 ? -17.455 -3.241 -16.301 1.00 89.50 204 TRP A C 1
ATOM 1590 O O . TRP A 1 204 ? -18.146 -2.250 -16.070 1.00 89.50 204 TRP A O 1
ATOM 1600 N N . ASN A 1 205 ? -16.658 -3.325 -17.374 1.00 90.25 205 ASN A N 1
ATOM 1601 C CA . ASN A 1 205 ? -16.375 -2.236 -18.306 1.00 90.25 205 ASN A CA 1
ATOM 1602 C C . ASN A 1 205 ? -15.961 -0.945 -17.570 1.00 90.25 205 ASN A C 1
ATOM 1604 O O . ASN A 1 205 ? -16.384 0.162 -17.913 1.00 90.25 205 ASN A O 1
ATOM 1608 N N . GLU A 1 206 ? -15.146 -1.114 -16.530 1.00 89.38 206 GLU A N 1
ATOM 1609 C CA . GLU A 1 206 ? -14.650 -0.050 -15.664 1.00 89.38 206 GLU A CA 1
ATOM 1610 C C . GLU A 1 206 ? -13.121 -0.009 -15.735 1.00 89.38 206 GLU A C 1
ATOM 1612 O O . GLU A 1 206 ? -12.454 -1.044 -15.767 1.00 89.38 206 GLU A O 1
ATOM 1617 N N . SER A 1 207 ? -12.564 1.200 -15.754 1.00 90.81 207 SER A N 1
ATOM 1618 C CA . SER A 1 207 ? -11.135 1.448 -15.576 1.00 90.81 207 SER A CA 1
ATOM 1619 C C . SER A 1 207 ? -10.934 2.212 -14.277 1.00 90.81 207 SER A C 1
ATOM 1621 O O . SER A 1 207 ? -11.546 3.269 -14.094 1.00 90.81 207 SER A O 1
ATOM 1623 N N . ARG A 1 208 ? -10.083 1.706 -13.386 1.00 88.00 208 ARG A N 1
ATOM 1624 C CA . ARG A 1 208 ? -9.817 2.369 -12.107 1.00 88.00 208 ARG A CA 1
ATOM 1625 C C . ARG A 1 208 ? -8.423 2.090 -11.578 1.00 88.00 208 ARG A C 1
ATOM 1627 O O . ARG A 1 208 ? -7.840 1.040 -11.829 1.00 88.00 208 ARG A O 1
ATOM 1634 N N . ASP A 1 209 ? -7.945 3.005 -10.750 1.00 89.06 209 ASP A N 1
ATOM 1635 C CA . ASP A 1 209 ? -6.746 2.784 -9.956 1.00 89.06 209 ASP A CA 1
ATOM 1636 C C . ASP A 1 209 ? -7.055 1.766 -8.851 1.00 89.06 209 ASP A C 1
ATOM 1638 O O . ASP A 1 209 ? -8.018 1.921 -8.084 1.00 89.06 209 ASP A O 1
ATOM 1642 N N . VAL A 1 210 ? -6.240 0.716 -8.767 1.00 86.06 210 VAL A N 1
ATOM 1643 C CA . VAL A 1 210 ? -6.402 -0.355 -7.775 1.00 86.06 210 VAL A CA 1
ATOM 1644 C C . VAL A 1 210 ? -5.142 -0.467 -6.934 1.00 86.06 210 VAL A C 1
ATOM 1646 O O . VAL A 1 210 ? -4.051 -0.689 -7.456 1.00 86.06 210 VAL A O 1
ATOM 1649 N N . ASP A 1 211 ? -5.289 -0.341 -5.614 1.00 84.31 211 ASP A N 1
ATOM 1650 C CA . ASP A 1 211 ? -4.215 -0.669 -4.676 1.00 84.31 211 ASP A CA 1
ATOM 1651 C C . ASP A 1 211 ? -4.222 -2.171 -4.396 1.00 84.31 211 ASP A C 1
ATOM 1653 O O . ASP A 1 211 ? -5.026 -2.673 -3.611 1.00 84.31 211 ASP A O 1
ATOM 1657 N N . LEU A 1 212 ? -3.297 -2.892 -5.022 1.00 82.31 212 LEU A N 1
ATOM 1658 C CA . LEU A 1 212 ? -3.229 -4.354 -4.988 1.00 82.31 212 LEU A CA 1
ATOM 1659 C C . LEU A 1 212 ? -3.010 -4.917 -3.577 1.00 82.31 212 LEU A C 1
ATOM 1661 O O . LEU A 1 212 ? -3.309 -6.083 -3.332 1.00 82.31 212 LEU A O 1
ATOM 1665 N N . LEU A 1 213 ? -2.488 -4.105 -2.651 1.00 77.12 213 LEU A N 1
ATOM 1666 C CA . LEU A 1 213 ? -2.207 -4.510 -1.271 1.00 77.12 213 LEU A CA 1
ATOM 1667 C C . LEU A 1 213 ? -3.368 -4.252 -0.304 1.00 77.12 213 LEU A C 1
ATOM 1669 O O . LEU A 1 213 ? -3.293 -4.686 0.848 1.00 77.12 213 LEU A O 1
ATOM 1673 N N . ARG A 1 214 ? -4.392 -3.496 -0.714 1.00 73.75 214 ARG A N 1
ATOM 1674 C CA . ARG A 1 214 ? -5.465 -3.023 0.183 1.00 73.75 214 ARG A CA 1
ATOM 1675 C C . ARG A 1 214 ? -6.857 -3.281 -0.354 1.00 73.75 214 ARG A C 1
ATOM 1677 O O . ARG A 1 214 ? -7.777 -3.494 0.431 1.00 73.75 214 ARG A O 1
ATOM 1684 N N . ASP A 1 215 ? -7.013 -3.205 -1.666 1.00 74.19 215 ASP A N 1
ATOM 1685 C CA . ASP A 1 215 ? -8.314 -3.248 -2.293 1.00 74.19 215 ASP A CA 1
ATOM 1686 C C . ASP A 1 215 ? -8.837 -4.688 -2.368 1.00 74.19 215 ASP A C 1
ATOM 1688 O O . ASP A 1 215 ? -8.192 -5.585 -2.906 1.00 74.19 215 ASP A O 1
ATOM 1692 N N . THR A 1 216 ? -10.035 -4.893 -1.824 1.00 74.25 216 THR A N 1
ATOM 1693 C CA . THR A 1 216 ? -10.756 -6.175 -1.871 1.00 74.25 216 THR A CA 1
ATOM 1694 C C . THR A 1 216 ? -11.637 -6.293 -3.113 1.00 74.25 216 THR A C 1
ATOM 1696 O O . THR A 1 216 ? -12.145 -7.372 -3.408 1.00 74.25 216 THR A O 1
ATOM 1699 N N . VAL A 1 217 ? -11.821 -5.203 -3.864 1.00 79.56 217 VAL A N 1
ATOM 1700 C CA . VAL A 1 217 ? -12.660 -5.176 -5.064 1.00 79.56 217 VAL A CA 1
ATOM 1701 C C . VAL A 1 217 ? -12.098 -6.090 -6.146 1.00 79.56 217 VAL A C 1
ATOM 1703 O O . VAL A 1 217 ? -12.859 -6.843 -6.744 1.00 79.56 217 VAL A O 1
ATOM 1706 N N . LEU A 1 218 ? -10.776 -6.101 -6.345 1.00 83.31 218 LEU A N 1
ATOM 1707 C CA . LEU A 1 218 ? -10.141 -6.982 -7.327 1.00 83.31 218 LEU A CA 1
ATOM 1708 C C . LEU A 1 218 ? -10.340 -8.465 -6.986 1.00 83.31 218 LEU A C 1
ATOM 1710 O O . LEU A 1 218 ? -10.566 -9.279 -7.877 1.00 83.31 218 LEU A O 1
ATOM 1714 N N . LEU A 1 219 ? -10.302 -8.817 -5.698 1.00 83.62 219 LEU A N 1
ATOM 1715 C CA . LEU A 1 219 ? -10.587 -10.179 -5.253 1.00 83.62 219 LEU A CA 1
ATOM 1716 C C . LEU A 1 219 ? -12.024 -10.581 -5.591 1.00 83.62 219 LEU A C 1
ATOM 1718 O O . LEU A 1 219 ? -12.229 -11.640 -6.178 1.00 83.62 219 LEU A O 1
ATOM 1722 N N . LYS A 1 220 ? -13.002 -9.732 -5.254 1.00 84.75 220 LYS A N 1
ATOM 1723 C CA . LYS A 1 220 ? -14.420 -9.980 -5.562 1.00 84.75 220 LYS A CA 1
ATOM 1724 C C . LYS A 1 220 ? -14.647 -10.115 -7.063 1.00 84.75 220 LYS A C 1
ATOM 1726 O O . LYS A 1 220 ? -15.267 -11.075 -7.500 1.00 84.75 220 LYS A O 1
ATOM 1731 N N . TYR A 1 221 ? -14.052 -9.214 -7.842 1.00 87.25 221 TYR A N 1
ATOM 1732 C CA . TYR A 1 221 ? -14.096 -9.257 -9.297 1.00 87.25 221 TYR A CA 1
ATOM 1733 C C . TYR A 1 221 ? -13.595 -10.594 -9.848 1.00 87.25 221 TYR A C 1
ATOM 1735 O O . TYR A 1 221 ? -14.274 -11.233 -10.638 1.00 87.25 221 TYR A O 1
ATOM 1743 N N . LEU A 1 222 ? -12.420 -11.049 -9.405 1.00 87.31 222 LEU A N 1
ATOM 1744 C CA . LEU A 1 222 ? -11.823 -12.302 -9.875 1.00 87.31 222 LEU A CA 1
ATOM 1745 C C . LEU A 1 222 ? -12.580 -13.551 -9.397 1.00 87.31 222 LEU A C 1
ATOM 1747 O O . LEU A 1 222 ? -12.474 -14.599 -10.030 1.00 87.31 222 LEU A O 1
ATOM 1751 N N . GLN A 1 223 ? -13.321 -13.460 -8.288 1.00 87.00 223 GLN A N 1
ATOM 1752 C CA . GLN A 1 223 ? -14.218 -14.524 -7.827 1.00 87.00 223 GLN A CA 1
ATOM 1753 C C . GLN A 1 223 ? -15.486 -14.612 -8.685 1.00 87.00 223 GLN A C 1
ATOM 1755 O O . GLN A 1 223 ? -15.941 -15.717 -8.974 1.00 87.00 223 GLN A O 1
ATOM 1760 N N . GLU A 1 224 ? -16.037 -13.471 -9.101 1.00 89.06 224 GLU A N 1
ATOM 1761 C CA . GLU A 1 224 ? -17.201 -13.394 -9.992 1.00 89.06 224 GLU A CA 1
ATOM 1762 C C . GLU A 1 224 ? -16.837 -13.738 -11.447 1.00 89.06 224 GLU A C 1
ATOM 1764 O O . GLU A 1 224 ? -17.605 -14.418 -12.129 1.00 89.06 224 GLU A O 1
ATOM 1769 N N . HIS A 1 225 ? -15.650 -13.311 -11.893 1.00 90.44 225 HIS A N 1
ATOM 1770 C CA . HIS A 1 225 ? -15.177 -13.357 -13.281 1.00 90.44 225 HIS A CA 1
ATOM 1771 C C . HIS A 1 225 ? -13.751 -13.929 -13.390 1.00 90.44 225 HIS A C 1
ATOM 1773 O O . HIS A 1 225 ? -12.795 -13.217 -13.728 1.00 90.44 225 HIS A O 1
ATOM 1779 N N . PRO A 1 226 ? -13.556 -15.231 -13.107 1.00 89.19 226 PRO A N 1
ATOM 1780 C CA . PRO A 1 226 ? -12.242 -15.872 -13.176 1.00 89.19 226 PRO A CA 1
ATOM 1781 C C . PRO A 1 226 ? -11.652 -15.915 -14.598 1.00 89.19 226 PRO A C 1
ATOM 1783 O O . PRO A 1 226 ? -10.438 -16.062 -14.757 1.00 89.19 226 PRO A O 1
ATOM 1786 N N . GLU A 1 227 ? -12.482 -15.786 -15.634 1.00 90.75 227 GLU A N 1
ATOM 1787 C CA . GLU A 1 227 ? -12.092 -15.737 -17.046 1.00 90.75 227 GLU A CA 1
ATOM 1788 C C . GLU A 1 227 ? -11.198 -14.543 -17.398 1.00 90.75 227 GLU A C 1
ATOM 1790 O O . GLU A 1 227 ? -10.361 -14.656 -18.295 1.00 90.75 227 GLU A O 1
ATOM 1795 N N . ASP A 1 228 ? -11.320 -13.437 -16.663 1.00 91.06 228 ASP A N 1
ATOM 1796 C CA . ASP A 1 228 ? -10.566 -12.206 -16.908 1.00 91.06 228 ASP A CA 1
ATOM 1797 C C . ASP A 1 228 ? -9.200 -12.196 -16.216 1.00 91.06 228 ASP A C 1
ATOM 1799 O O . ASP A 1 228 ? -8.358 -11.333 -16.489 1.00 91.06 228 ASP A O 1
ATOM 1803 N N . LYS A 1 229 ? -8.929 -13.192 -15.363 1.00 91.12 229 LYS A N 1
ATOM 1804 C CA . LYS A 1 229 ? -7.658 -13.336 -14.646 1.00 91.12 229 LYS A CA 1
ATOM 1805 C C . LYS A 1 229 ? -6.426 -13.258 -15.563 1.00 91.12 229 LYS A C 1
ATOM 1807 O O . LYS A 1 229 ? -5.509 -12.519 -15.210 1.00 91.12 229 LYS A O 1
ATOM 1812 N N . PRO A 1 230 ? -6.368 -13.920 -16.739 1.00 92.56 230 PRO A N 1
ATOM 1813 C CA . PRO A 1 230 ? -5.219 -13.808 -17.642 1.00 92.56 230 PRO A CA 1
ATOM 1814 C C . PRO A 1 230 ? -5.045 -12.402 -18.233 1.00 92.56 230 PRO A C 1
ATOM 1816 O O . PRO A 1 230 ? -3.919 -11.974 -18.481 1.00 92.56 230 PRO A O 1
ATOM 1819 N N . CYS A 1 231 ? -6.144 -11.676 -18.467 1.00 92.25 231 CYS A N 1
ATOM 1820 C CA . CYS A 1 231 ? -6.095 -10.305 -18.973 1.00 92.25 231 CYS A CA 1
ATOM 1821 C C . CYS A 1 231 ? -5.529 -9.354 -17.911 1.00 92.25 231 CYS A C 1
ATOM 1823 O O . CYS A 1 231 ? -4.636 -8.560 -18.203 1.00 92.25 231 CYS A O 1
ATOM 1825 N N . ILE A 1 232 ? -5.995 -9.486 -16.668 1.00 92.38 232 ILE A N 1
ATOM 1826 C CA . ILE A 1 232 ? -5.504 -8.708 -15.525 1.00 92.38 232 ILE A CA 1
ATOM 1827 C C . ILE A 1 232 ? -4.038 -9.049 -15.223 1.00 92.38 232 ILE A C 1
ATOM 1829 O O . ILE A 1 232 ? -3.230 -8.152 -14.987 1.00 92.38 232 ILE A O 1
ATOM 1833 N N . GLU A 1 233 ? -3.666 -10.330 -15.285 1.00 93.44 233 GLU A N 1
ATOM 1834 C CA . GLU A 1 233 ? -2.277 -10.768 -15.118 1.00 93.44 233 GLU A CA 1
ATOM 1835 C C . GLU A 1 233 ? -1.362 -10.133 -16.178 1.00 93.44 233 GLU A C 1
ATOM 1837 O O . GLU A 1 233 ? -0.276 -9.667 -15.841 1.00 93.44 233 GLU A O 1
ATOM 1842 N N . MET A 1 234 ? -1.804 -10.029 -17.437 1.00 93.94 234 MET A N 1
ATOM 1843 C CA . MET A 1 234 ? -1.038 -9.345 -18.487 1.00 93.94 234 MET A CA 1
ATOM 1844 C C . MET A 1 234 ? -0.829 -7.855 -18.184 1.00 93.94 234 MET A C 1
ATOM 1846 O O . MET A 1 234 ? 0.296 -7.372 -18.286 1.00 93.94 234 MET A O 1
ATOM 1850 N N . GLN A 1 235 ? -1.874 -7.144 -17.752 1.00 93.81 235 GLN A N 1
ATOM 1851 C CA . GLN A 1 235 ? -1.766 -5.727 -17.370 1.00 93.81 235 GLN A CA 1
ATOM 1852 C C . GLN A 1 235 ? -0.772 -5.529 -16.210 1.00 93.81 235 GLN A C 1
ATOM 1854 O O . GLN A 1 235 ? 0.055 -4.617 -16.226 1.00 93.81 235 GLN A O 1
ATOM 1859 N N . LEU A 1 236 ? -0.787 -6.429 -15.221 1.00 92.56 236 LEU A N 1
ATOM 1860 C CA . LEU A 1 236 ? 0.170 -6.416 -14.110 1.00 92.56 236 LEU A CA 1
ATOM 1861 C C . LEU A 1 236 ? 1.609 -6.680 -14.564 1.00 92.56 236 LEU A C 1
ATOM 1863 O O . LEU A 1 236 ? 2.543 -6.048 -14.064 1.00 92.56 236 LEU A O 1
ATOM 1867 N N . LEU A 1 237 ? 1.802 -7.596 -15.513 1.00 94.62 237 LEU A N 1
ATOM 1868 C CA . LEU A 1 237 ? 3.112 -7.892 -16.093 1.00 94.62 237 LEU A CA 1
ATOM 1869 C C . LEU A 1 237 ? 3.658 -6.707 -16.887 1.00 94.62 237 LEU A C 1
ATOM 1871 O O . LEU A 1 237 ? 4.850 -6.411 -16.797 1.00 94.62 237 LEU A O 1
ATOM 1875 N N . GLU A 1 238 ? 2.811 -6.015 -17.645 1.00 94.62 238 GLU A N 1
ATOM 1876 C CA . GLU A 1 238 ? 3.181 -4.786 -18.350 1.00 94.62 238 GLU A CA 1
ATOM 1877 C C . GLU A 1 238 ? 3.652 -3.715 -17.362 1.00 94.62 238 GLU A C 1
ATOM 1879 O O . GLU A 1 238 ? 4.771 -3.215 -17.495 1.00 94.62 238 GLU A O 1
ATOM 1884 N N . ALA A 1 239 ? 2.889 -3.466 -16.296 1.00 93.19 239 ALA A N 1
ATOM 1885 C CA . ALA A 1 239 ? 3.284 -2.524 -15.250 1.00 93.19 239 ALA A CA 1
ATOM 1886 C C . ALA A 1 239 ? 4.596 -2.923 -14.548 1.00 93.19 239 ALA A C 1
ATOM 1888 O O . ALA A 1 239 ? 5.464 -2.079 -14.303 1.00 93.19 239 ALA A O 1
ATOM 1889 N N . LEU A 1 240 ? 4.793 -4.215 -14.260 1.00 93.12 240 LEU A N 1
ATOM 1890 C CA . LEU A 1 240 ? 6.053 -4.721 -13.712 1.00 93.12 240 LEU A CA 1
ATOM 1891 C C . LEU A 1 240 ? 7.220 -4.471 -14.679 1.00 93.12 240 LEU A C 1
ATOM 1893 O O . LEU A 1 240 ? 8.275 -3.993 -14.260 1.00 93.12 240 LEU A O 1
ATOM 1897 N N . ASN A 1 241 ? 7.041 -4.761 -15.969 1.00 94.12 241 ASN A N 1
ATOM 1898 C CA . ASN 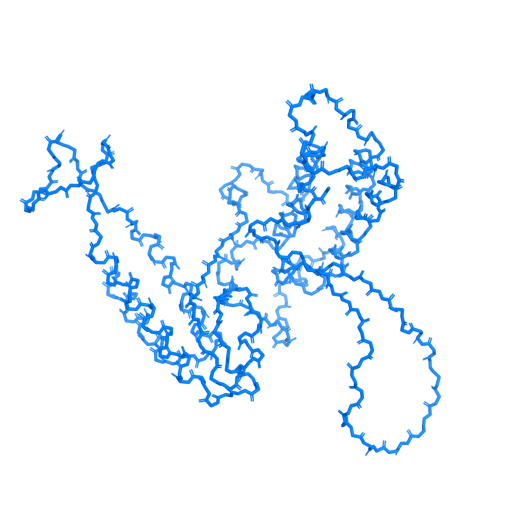A 1 241 ? 8.056 -4.539 -16.998 1.00 94.12 241 ASN A CA 1
ATOM 1899 C C . ASN A 1 241 ? 8.422 -3.061 -17.135 1.00 94.12 241 ASN A C 1
ATOM 1901 O O . ASN A 1 241 ? 9.604 -2.730 -17.245 1.00 94.12 241 ASN A O 1
ATOM 1905 N N . GLU A 1 242 ? 7.439 -2.166 -17.077 1.00 94.31 242 GLU A N 1
ATOM 1906 C CA . GLU A 1 242 ? 7.680 -0.726 -17.070 1.00 94.31 242 GLU A CA 1
ATOM 1907 C C . GLU A 1 242 ? 8.493 -0.296 -15.847 1.00 94.31 242 GLU A C 1
ATOM 1909 O O . GLU A 1 242 ? 9.468 0.447 -15.981 1.00 94.31 242 GLU A O 1
ATOM 1914 N N . LEU A 1 243 ? 8.161 -0.800 -14.656 1.00 92.06 243 LEU A N 1
ATOM 1915 C CA . LEU A 1 243 ? 8.915 -0.508 -13.434 1.00 92.06 243 LEU A CA 1
ATOM 1916 C C . LEU A 1 243 ? 10.352 -1.036 -13.498 1.00 92.06 243 LEU A C 1
ATOM 1918 O O . LEU A 1 243 ? 11.287 -0.338 -13.091 1.00 92.06 243 LEU A O 1
ATOM 1922 N N . VAL A 1 244 ? 10.542 -2.240 -14.037 1.00 93.69 244 VAL A N 1
ATOM 1923 C CA . VAL A 1 244 ? 11.862 -2.833 -14.280 1.00 93.69 244 VAL A CA 1
ATOM 1924 C C . VAL A 1 244 ? 12.656 -1.968 -15.264 1.00 93.69 244 VAL A C 1
ATOM 1926 O O . VAL A 1 244 ? 13.803 -1.608 -14.987 1.00 93.69 244 VAL A O 1
ATOM 1929 N N . ALA A 1 245 ? 12.046 -1.559 -16.378 1.00 94.69 245 ALA A N 1
ATOM 1930 C CA . ALA A 1 245 ? 12.677 -0.689 -17.365 1.00 94.69 245 ALA A CA 1
ATOM 1931 C C . ALA A 1 245 ? 13.067 0.668 -16.756 1.00 94.69 245 ALA A C 1
ATOM 1933 O O . ALA A 1 245 ? 14.199 1.118 -16.933 1.00 94.69 245 ALA A O 1
ATOM 1934 N N . GLN A 1 246 ? 12.184 1.289 -15.970 1.00 93.94 246 GLN A N 1
ATOM 1935 C CA . GLN A 1 246 ? 12.479 2.531 -15.248 1.00 93.94 246 GLN A CA 1
ATOM 1936 C C . GLN A 1 246 ? 13.640 2.376 -14.261 1.00 93.94 246 GLN A C 1
ATOM 1938 O O . GLN A 1 246 ? 14.405 3.320 -14.064 1.00 93.94 246 GLN A O 1
ATOM 1943 N N . TYR A 1 247 ? 13.773 1.215 -13.614 1.00 93.75 247 TYR A N 1
ATOM 1944 C CA . TYR A 1 247 ? 14.883 0.949 -12.704 1.00 93.75 247 TYR A CA 1
ATOM 1945 C C . TYR A 1 247 ? 16.214 0.810 -13.453 1.00 93.75 247 TYR A C 1
ATOM 1947 O O . TYR A 1 247 ? 17.212 1.386 -13.022 1.00 93.75 247 TYR A O 1
ATOM 1955 N N . TYR A 1 248 ? 16.243 0.108 -14.587 1.00 92.06 248 TYR A N 1
ATOM 1956 C CA . TYR A 1 248 ? 17.462 -0.027 -15.391 1.00 92.06 248 TYR A CA 1
ATOM 1957 C C . TYR A 1 248 ? 17.857 1.265 -16.118 1.00 92.06 248 TYR A C 1
ATOM 1959 O O . TYR A 1 248 ? 19.045 1.524 -16.299 1.00 92.06 248 TYR A O 1
ATOM 1967 N N . LEU A 1 249 ? 16.880 2.087 -16.508 1.00 93.31 249 LEU A N 1
ATOM 1968 C CA . LEU A 1 249 ? 17.093 3.367 -17.193 1.00 93.31 249 LEU A CA 1
ATOM 1969 C C . LEU A 1 249 ? 17.249 4.557 -16.235 1.00 93.31 249 LEU A C 1
ATOM 1971 O O . LEU A 1 249 ? 17.309 5.699 -16.686 1.00 93.31 249 LEU A O 1
ATOM 1975 N N . GLN A 1 250 ? 17.291 4.318 -14.923 1.00 93.00 250 GLN A N 1
ATOM 1976 C CA . GLN A 1 250 ? 17.382 5.393 -13.943 1.00 93.00 250 GLN A CA 1
ATOM 1977 C C . GLN A 1 250 ? 18.693 6.181 -14.055 1.00 93.00 250 GLN A C 1
ATOM 1979 O O . GLN A 1 250 ? 19.763 5.639 -14.341 1.00 93.00 250 GLN A O 1
ATOM 1984 N N . ASP A 1 251 ? 18.624 7.457 -13.693 1.00 91.94 251 ASP A N 1
ATOM 1985 C CA . ASP A 1 251 ? 19.809 8.291 -13.588 1.00 91.94 251 ASP A CA 1
ATOM 1986 C C . ASP A 1 251 ? 20.647 7.976 -12.342 1.00 91.94 251 ASP A C 1
ATOM 1988 O O . ASP A 1 251 ? 20.143 7.630 -11.264 1.00 91.94 251 ASP A O 1
ATOM 1992 N N . LEU A 1 252 ? 21.953 8.207 -12.470 1.00 91.56 252 LEU A N 1
ATOM 1993 C CA . LEU A 1 252 ? 22.873 8.238 -11.341 1.00 91.56 252 LEU A CA 1
ATOM 1994 C C . LEU A 1 252 ? 22.936 9.644 -10.743 1.00 91.56 252 LEU A C 1
ATOM 1996 O O . LEU A 1 252 ? 22.970 10.648 -11.456 1.00 91.56 252 LEU A O 1
ATOM 2000 N N . LYS A 1 253 ? 23.015 9.723 -9.417 1.00 92.06 253 LYS A N 1
ATOM 2001 C CA . LYS A 1 253 ? 23.154 10.970 -8.660 1.00 92.06 253 LYS A CA 1
ATOM 2002 C C . LYS A 1 253 ? 24.484 11.013 -7.926 1.00 92.06 253 LYS A C 1
ATOM 2004 O O . LYS A 1 253 ? 25.010 9.997 -7.480 1.00 92.06 253 LYS A O 1
ATOM 2009 N N . CYS A 1 254 ? 25.037 12.208 -7.768 1.00 91.62 254 CYS A N 1
ATOM 2010 C CA . CYS A 1 254 ? 26.222 12.398 -6.940 1.00 91.62 254 CYS A CA 1
ATOM 2011 C C . CYS A 1 254 ? 25.864 12.297 -5.453 1.00 91.62 254 CYS A C 1
ATOM 2013 O O . CYS A 1 254 ? 25.048 13.079 -4.973 1.00 91.62 254 CYS A O 1
ATOM 2015 N N . LYS A 1 255 ? 26.557 11.442 -4.692 1.00 89.81 255 LYS A N 1
ATOM 2016 C CA . LYS A 1 255 ? 26.339 11.301 -3.239 1.00 89.81 255 LYS A CA 1
ATOM 2017 C C . LYS A 1 255 ? 26.513 12.612 -2.458 1.00 89.81 255 LYS A C 1
ATOM 2019 O O . LYS A 1 255 ? 25.899 12.794 -1.415 1.00 89.81 255 LYS A O 1
ATOM 2024 N N . ARG A 1 256 ? 27.382 13.513 -2.932 1.00 88.88 256 ARG A N 1
ATOM 2025 C CA . ARG A 1 256 ? 27.709 14.768 -2.234 1.00 88.88 256 ARG A CA 1
ATOM 2026 C C . ARG A 1 256 ? 26.762 15.915 -2.581 1.00 88.88 256 ARG A C 1
ATOM 2028 O O . ARG A 1 256 ? 26.459 16.720 -1.714 1.00 88.88 256 ARG A O 1
ATOM 2035 N N . THR A 1 257 ? 26.354 16.029 -3.846 1.00 89.31 257 THR A N 1
ATOM 2036 C CA . THR A 1 257 ? 25.571 17.180 -4.335 1.00 89.31 257 THR A CA 1
ATOM 2037 C C . THR A 1 257 ? 24.121 16.836 -4.660 1.00 89.31 257 THR A C 1
ATOM 2039 O O . THR A 1 257 ? 23.355 17.743 -4.963 1.00 89.31 257 THR A O 1
ATOM 2042 N N . ASN A 1 258 ? 23.741 15.553 -4.646 1.00 88.81 258 ASN A N 1
ATOM 2043 C CA . ASN A 1 258 ? 22.441 15.031 -5.088 1.00 88.81 258 ASN A CA 1
ATOM 2044 C C . ASN A 1 258 ? 22.026 15.427 -6.516 1.00 88.81 258 ASN A C 1
ATOM 2046 O O . ASN A 1 258 ? 20.888 15.203 -6.922 1.00 88.81 258 ASN A O 1
ATOM 2050 N N . GLN A 1 259 ? 22.954 15.968 -7.306 1.00 89.00 259 GLN A N 1
ATOM 2051 C CA . GLN A 1 259 ? 22.704 16.330 -8.694 1.00 89.00 259 GLN A CA 1
ATOM 2052 C C . GLN A 1 259 ? 22.779 15.104 -9.600 1.00 89.00 259 GLN A C 1
ATOM 2054 O O . GLN A 1 259 ? 23.627 14.225 -9.404 1.00 89.00 259 GLN A O 1
ATOM 2059 N N . VAL A 1 260 ? 21.907 15.090 -10.607 1.00 91.00 260 VAL A N 1
ATOM 2060 C CA . VAL A 1 260 ? 21.886 14.080 -11.666 1.00 91.00 260 VAL A CA 1
ATOM 2061 C C . VAL A 1 260 ? 23.162 14.177 -12.494 1.00 91.00 260 VAL A C 1
ATOM 2063 O O . VAL A 1 260 ? 23.599 15.260 -12.891 1.00 91.00 260 VAL A O 1
ATOM 2066 N N . HIS A 1 261 ? 23.784 13.030 -12.729 1.00 87.62 261 HIS A N 1
ATOM 2067 C CA . HIS A 1 261 ? 24.988 12.933 -13.525 1.00 87.62 261 HIS A CA 1
ATOM 2068 C C . HIS A 1 261 ? 24.646 12.838 -15.012 1.00 87.62 261 HIS A C 1
ATOM 2070 O O . HIS A 1 261 ? 23.985 11.903 -15.442 1.00 87.62 261 HIS A O 1
ATOM 2076 N N . SER A 1 262 ? 25.129 13.792 -15.807 1.00 85.75 262 SER A N 1
ATOM 2077 C CA . SER A 1 262 ? 24.838 13.868 -17.244 1.00 85.75 262 SER A CA 1
ATOM 2078 C C . SER A 1 262 ? 25.923 13.272 -18.145 1.00 85.75 262 SER A C 1
ATOM 2080 O O . SER A 1 262 ? 25.673 12.999 -19.319 1.00 85.75 262 SER A O 1
ATOM 2082 N N . ARG A 1 263 ? 27.150 13.089 -17.637 1.00 83.81 263 ARG A N 1
ATOM 2083 C CA . ARG A 1 263 ? 28.267 12.558 -18.430 1.00 83.81 263 ARG A CA 1
ATOM 2084 C C . ARG A 1 263 ? 28.218 11.033 -18.450 1.00 83.81 263 ARG A C 1
ATOM 2086 O O . ARG A 1 263 ? 27.964 10.390 -17.441 1.00 83.81 263 ARG A O 1
ATOM 2093 N N . ARG A 1 264 ? 28.480 10.442 -19.613 1.00 83.12 264 ARG A N 1
ATOM 2094 C CA . ARG A 1 264 ? 28.589 8.984 -19.765 1.00 83.12 264 ARG A CA 1
ATOM 2095 C C . ARG A 1 264 ? 30.037 8.550 -19.508 1.00 83.12 264 ARG A C 1
ATOM 2097 O O . ARG A 1 264 ? 30.954 9.350 -19.682 1.00 83.12 264 ARG A O 1
ATOM 2104 N N . LEU A 1 265 ? 30.236 7.288 -19.119 1.00 85.44 265 LEU A N 1
ATOM 2105 C CA . LEU A 1 265 ? 31.559 6.661 -18.935 1.00 85.44 265 LEU A CA 1
ATOM 2106 C C . LEU A 1 265 ? 32.454 7.334 -17.871 1.00 85.44 265 LEU A C 1
ATOM 2108 O O . LEU A 1 265 ? 33.673 7.380 -18.014 1.00 85.44 265 LEU A O 1
ATOM 2112 N N . CYS A 1 266 ? 31.859 7.872 -16.804 1.00 84.00 266 CYS A N 1
ATOM 2113 C CA . CYS A 1 266 ? 32.582 8.484 -15.689 1.00 84.00 266 CYS A CA 1
ATOM 2114 C C . CYS A 1 266 ? 32.218 7.786 -14.374 1.00 84.00 266 CYS A C 1
ATOM 2116 O O . CYS A 1 266 ? 31.043 7.596 -14.081 1.00 84.00 266 CYS A O 1
ATOM 2118 N N . ASN A 1 267 ? 33.219 7.468 -13.548 1.00 82.38 267 ASN A N 1
ATOM 2119 C CA . ASN A 1 267 ? 32.998 6.870 -12.220 1.00 82.38 267 ASN A CA 1
ATOM 2120 C C . ASN A 1 267 ? 32.720 7.924 -11.133 1.00 82.38 267 ASN A C 1
ATOM 2122 O O . ASN A 1 267 ? 32.314 7.598 -10.018 1.00 82.38 267 ASN A O 1
ATOM 2126 N N . HIS A 1 268 ? 32.951 9.198 -11.454 1.00 86.06 268 HIS A N 1
ATOM 2127 C CA . HIS A 1 268 ? 32.803 10.320 -10.540 1.00 86.06 268 HIS A CA 1
ATOM 2128 C C . HIS A 1 268 ? 31.979 11.431 -11.185 1.00 86.06 268 HIS A C 1
ATOM 2130 O O . HIS A 1 268 ? 32.050 11.681 -12.388 1.00 86.06 268 HIS A O 1
ATOM 2136 N N . SER A 1 269 ? 31.222 12.139 -10.353 1.00 87.06 269 SER A N 1
ATOM 2137 C CA . SER A 1 269 ? 30.531 13.361 -10.754 1.00 87.06 269 SER A CA 1
ATOM 2138 C C . SER A 1 269 ? 31.514 14.464 -11.157 1.00 87.06 269 SER A C 1
ATOM 2140 O O . SER A 1 269 ? 32.686 14.443 -10.783 1.00 87.06 269 SER A O 1
ATOM 2142 N N . THR A 1 270 ? 31.014 15.505 -11.827 1.00 84.19 270 THR A N 1
ATOM 2143 C CA . THR A 1 270 ? 31.767 16.738 -12.138 1.00 84.19 270 THR A CA 1
ATOM 2144 C C . THR A 1 270 ? 32.420 17.367 -10.900 1.00 84.19 270 THR A C 1
ATOM 2146 O O . THR A 1 270 ? 33.419 18.067 -11.003 1.00 84.19 270 THR A O 1
ATOM 2149 N N . TYR A 1 271 ? 31.874 17.081 -9.717 1.00 83.25 271 TYR A N 1
ATOM 2150 C CA . TYR A 1 271 ? 32.339 17.579 -8.428 1.00 83.25 271 TYR A CA 1
ATOM 2151 C C . TYR A 1 271 ? 33.275 16.598 -7.696 1.00 83.25 271 TYR A C 1
ATOM 2153 O O . TYR A 1 271 ? 33.593 16.823 -6.531 1.00 83.25 271 TYR A O 1
ATOM 2161 N N . GLY A 1 272 ? 33.681 15.493 -8.328 1.00 83.38 272 GLY A N 1
ATOM 2162 C CA . GLY A 1 272 ? 34.549 14.466 -7.738 1.00 83.38 272 GLY A CA 1
ATOM 2163 C C . GLY A 1 272 ? 33.860 13.533 -6.733 1.00 83.38 272 GLY A C 1
ATOM 2164 O O . GLY A 1 272 ? 34.511 12.685 -6.134 1.00 83.38 272 GLY A O 1
ATOM 2165 N N . GLY A 1 273 ? 32.546 13.663 -6.523 1.00 88.19 273 GLY A N 1
ATOM 2166 C CA . GLY A 1 273 ? 31.776 12.748 -5.673 1.00 88.19 273 GLY A CA 1
ATOM 2167 C C . GLY A 1 273 ? 31.428 11.437 -6.384 1.00 88.19 273 GLY A C 1
ATOM 2168 O O . GLY A 1 273 ? 31.231 11.443 -7.600 1.00 88.19 273 GLY A O 1
ATOM 2169 N N . SER A 1 274 ? 31.326 10.342 -5.624 1.00 90.94 274 SER A N 1
ATOM 2170 C CA . SER A 1 274 ? 30.873 9.034 -6.122 1.00 90.94 274 SER A CA 1
ATOM 2171 C C . SER A 1 274 ? 29.420 9.078 -6.610 1.00 90.94 274 SER A C 1
ATOM 2173 O O . SER A 1 274 ? 28.600 9.835 -6.074 1.00 90.94 274 SER A O 1
ATOM 2175 N N . LEU A 1 275 ? 29.126 8.272 -7.627 1.00 91.00 275 LEU A N 1
ATOM 2176 C CA . LEU A 1 275 ? 27.804 8.125 -8.221 1.00 91.00 275 LEU A CA 1
ATOM 2177 C C . LEU A 1 275 ? 27.012 7.024 -7.506 1.00 91.00 275 LEU A C 1
ATOM 2179 O O . LEU A 1 275 ? 27.547 5.963 -7.195 1.00 91.00 275 LEU A O 1
ATOM 2183 N N . VAL A 1 276 ? 25.738 7.291 -7.237 1.00 91.94 276 VAL A N 1
ATOM 2184 C CA . VAL A 1 276 ? 24.801 6.393 -6.551 1.00 91.94 276 VAL A CA 1
ATOM 2185 C C . VAL A 1 276 ? 23.505 6.329 -7.356 1.00 91.94 276 VAL A C 1
ATOM 2187 O O . VAL A 1 276 ? 23.140 7.298 -8.021 1.00 91.94 276 VAL A O 1
ATOM 2190 N N . LEU A 1 277 ? 22.810 5.193 -7.304 1.00 91.56 277 LEU A N 1
ATOM 2191 C CA . LEU A 1 277 ? 21.498 5.017 -7.929 1.00 91.56 277 LEU A CA 1
ATOM 2192 C C . LEU A 1 277 ? 20.477 6.015 -7.362 1.00 91.56 277 LEU A C 1
ATOM 2194 O O . LEU A 1 277 ? 20.445 6.257 -6.154 1.00 91.56 277 LEU A O 1
ATOM 2198 N N . SER A 1 278 ? 19.623 6.577 -8.222 1.00 90.12 278 SER A N 1
ATOM 2199 C CA . SER A 1 278 ? 18.539 7.463 -7.781 1.00 90.12 278 SER A CA 1
ATOM 2200 C C . SER A 1 278 ? 17.469 6.720 -6.969 1.00 90.12 278 SER A C 1
ATOM 2202 O O . SER A 1 278 ? 16.948 7.266 -5.998 1.00 90.12 278 SER A O 1
ATOM 2204 N N . LYS A 1 279 ? 17.148 5.483 -7.356 1.00 89.06 279 LYS A N 1
ATOM 2205 C CA . LYS A 1 279 ? 16.304 4.530 -6.630 1.00 89.06 279 LYS A CA 1
ATOM 2206 C C . LYS A 1 279 ? 17.209 3.412 -6.106 1.00 89.06 279 LYS A C 1
ATOM 2208 O O . LYS A 1 279 ? 17.912 2.760 -6.878 1.00 89.06 279 LYS A O 1
ATOM 2213 N N . SER A 1 280 ? 17.221 3.187 -4.793 1.00 89.56 280 SER A N 1
ATOM 2214 C CA . SER A 1 280 ? 18.085 2.157 -4.208 1.00 89.56 280 SER A CA 1
ATOM 2215 C C . SER A 1 280 ? 17.654 0.750 -4.634 1.00 89.56 280 SER A C 1
ATOM 2217 O O . SER A 1 280 ? 16.467 0.481 -4.827 1.00 89.56 280 SER A O 1
ATOM 2219 N N . ALA A 1 281 ? 18.622 -0.163 -4.742 1.00 89.00 281 ALA A N 1
ATOM 2220 C CA . ALA A 1 281 ? 18.351 -1.580 -4.989 1.00 89.00 281 ALA A CA 1
ATOM 2221 C C . ALA A 1 281 ? 17.447 -2.189 -3.904 1.00 89.00 281 ALA A C 1
ATOM 2223 O O . ALA A 1 281 ? 16.536 -2.945 -4.212 1.00 89.00 281 ALA A O 1
ATOM 2224 N N . GLU A 1 282 ? 17.620 -1.784 -2.643 1.00 85.62 282 GLU A N 1
ATOM 2225 C CA . GLU A 1 282 ? 16.769 -2.235 -1.536 1.00 85.62 282 GLU A CA 1
ATOM 2226 C C . GLU A 1 282 ? 15.307 -1.798 -1.683 1.00 85.62 282 GLU A C 1
ATOM 2228 O O . GLU A 1 282 ? 14.399 -2.559 -1.353 1.00 85.62 282 GLU A O 1
ATOM 2233 N N . ALA A 1 283 ? 15.065 -0.569 -2.156 1.00 83.50 283 ALA A N 1
ATOM 2234 C CA . ALA A 1 283 ? 13.711 -0.083 -2.398 1.00 83.50 283 ALA A CA 1
ATOM 2235 C C . ALA A 1 283 ? 13.059 -0.843 -3.557 1.00 83.50 283 ALA A C 1
ATOM 2237 O O . ALA A 1 283 ? 11.900 -1.226 -3.453 1.00 83.50 283 ALA A O 1
ATOM 2238 N N . PHE A 1 284 ? 13.817 -1.122 -4.618 1.00 88.06 284 PHE A N 1
ATOM 2239 C CA . PHE A 1 284 ? 13.334 -1.924 -5.739 1.00 88.06 284 PHE A CA 1
ATOM 2240 C C . PHE A 1 284 ? 13.045 -3.379 -5.334 1.00 88.06 284 PHE A C 1
ATOM 2242 O O . PHE A 1 284 ? 11.988 -3.908 -5.658 1.00 88.06 284 PHE A O 1
ATOM 2249 N N . GLY A 1 285 ? 13.912 -3.996 -4.527 1.00 86.62 285 GLY A N 1
ATOM 2250 C CA . GLY A 1 285 ? 13.683 -5.337 -3.984 1.00 86.62 285 GLY A CA 1
ATOM 2251 C C . GLY A 1 285 ? 12.473 -5.424 -3.044 1.00 86.62 285 GLY A C 1
ATOM 2252 O O . GLY A 1 285 ? 11.843 -6.473 -2.955 1.00 86.62 285 GLY A O 1
ATOM 2253 N N . ARG A 1 286 ? 12.102 -4.333 -2.352 1.00 83.00 286 ARG A N 1
ATOM 2254 C CA . ARG A 1 286 ? 10.818 -4.258 -1.625 1.00 83.00 286 ARG A CA 1
ATOM 2255 C C . ARG A 1 286 ? 9.632 -4.340 -2.588 1.00 83.00 286 ARG A C 1
ATOM 2257 O O . ARG A 1 286 ? 8.800 -5.213 -2.402 1.00 83.00 286 ARG A O 1
ATOM 2264 N N . VAL A 1 287 ? 9.637 -3.538 -3.652 1.00 85.56 287 VAL A N 1
ATOM 2265 C CA . VAL A 1 287 ? 8.574 -3.551 -4.672 1.00 85.56 287 VAL A CA 1
ATOM 2266 C C . VAL A 1 287 ? 8.432 -4.930 -5.329 1.00 85.56 287 VAL A C 1
ATOM 2268 O O . VAL A 1 287 ? 7.320 -5.417 -5.491 1.00 85.56 287 VAL A O 1
ATOM 2271 N N . LEU A 1 288 ? 9.541 -5.605 -5.654 1.00 88.56 288 LEU A N 1
ATOM 2272 C CA . LEU A 1 288 ? 9.490 -6.965 -6.209 1.00 88.56 288 LEU A CA 1
ATOM 2273 C C . LEU A 1 288 ? 8.883 -7.986 -5.235 1.00 88.56 288 LEU A C 1
ATOM 2275 O O . LEU A 1 288 ? 8.147 -8.868 -5.666 1.00 88.56 288 LEU A O 1
ATOM 2279 N N . ARG A 1 289 ? 9.150 -7.866 -3.927 1.00 85.69 289 ARG A N 1
ATOM 2280 C CA . ARG A 1 289 ? 8.497 -8.713 -2.914 1.00 85.69 289 ARG A CA 1
ATOM 2281 C C . ARG A 1 289 ? 7.000 -8.451 -2.830 1.00 85.69 289 ARG A C 1
ATOM 2283 O O . ARG A 1 289 ? 6.247 -9.411 -2.726 1.00 85.69 289 ARG A O 1
ATOM 2290 N N . ASP A 1 290 ? 6.582 -7.192 -2.925 1.00 84.38 290 ASP A N 1
ATOM 2291 C CA . ASP A 1 290 ? 5.161 -6.837 -2.919 1.00 84.38 290 ASP A CA 1
ATOM 2292 C C . ASP A 1 290 ? 4.448 -7.459 -4.131 1.00 84.38 290 ASP A C 1
ATOM 2294 O O . ASP A 1 290 ? 3.409 -8.096 -3.976 1.00 84.38 290 ASP A O 1
ATOM 2298 N N . PHE A 1 291 ? 5.050 -7.385 -5.325 1.00 88.25 291 PHE A N 1
ATOM 2299 C CA . PHE A 1 291 ? 4.531 -8.073 -6.512 1.00 88.25 291 PHE A CA 1
ATOM 2300 C C . PHE A 1 291 ? 4.527 -9.603 -6.370 1.00 88.25 291 PHE A C 1
ATOM 2302 O O . PHE A 1 291 ? 3.582 -10.238 -6.827 1.00 88.25 291 PHE A O 1
ATOM 2309 N N . SER A 1 292 ? 5.535 -10.201 -5.723 1.00 88.00 292 SER A N 1
ATOM 2310 C CA . SER A 1 292 ? 5.547 -11.645 -5.428 1.00 88.00 292 SER A CA 1
ATOM 2311 C C . SER A 1 292 ? 4.362 -12.040 -4.551 1.00 88.00 292 SER A C 1
ATOM 2313 O O . SER A 1 292 ? 3.663 -12.999 -4.856 1.00 88.00 292 SER A O 1
ATOM 2315 N N . ALA A 1 293 ? 4.102 -11.271 -3.491 1.00 84.06 293 ALA A N 1
ATOM 2316 C CA . ALA A 1 293 ? 3.013 -11.553 -2.567 1.00 84.06 293 ALA A CA 1
ATOM 2317 C C . ALA A 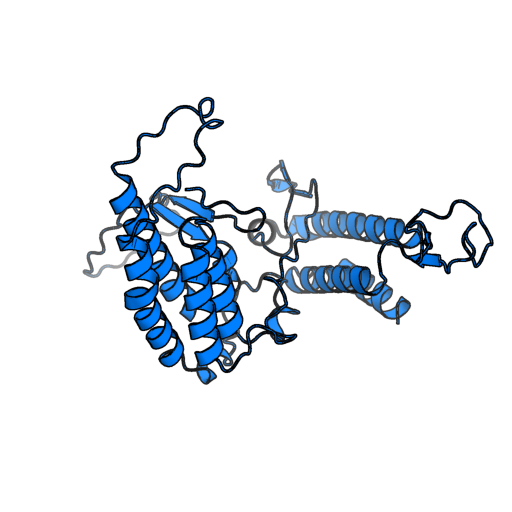1 293 ? 1.639 -11.392 -3.236 1.00 84.06 293 ALA A C 1
ATOM 2319 O O . ALA A 1 293 ? 0.751 -12.216 -3.034 1.00 84.06 293 ALA A O 1
ATOM 2320 N N . VAL A 1 294 ? 1.476 -10.371 -4.087 1.00 86.31 294 VAL A N 1
ATOM 2321 C CA . VAL A 1 294 ? 0.272 -10.189 -4.917 1.00 86.31 294 VAL A CA 1
ATOM 2322 C C . VAL A 1 294 ? 0.074 -11.374 -5.864 1.00 86.31 294 VAL A C 1
ATOM 2324 O O . VAL A 1 294 ? -1.033 -11.902 -5.956 1.00 86.31 294 VAL A O 1
ATOM 2327 N N . ALA A 1 295 ? 1.136 -11.820 -6.535 1.00 88.81 295 ALA A N 1
ATOM 2328 C CA . ALA A 1 295 ? 1.066 -12.942 -7.463 1.00 88.81 295 ALA A CA 1
ATOM 2329 C C . ALA A 1 295 ? 0.683 -14.254 -6.760 1.00 88.81 295 ALA A C 1
ATOM 2331 O O . ALA A 1 295 ? -0.128 -15.019 -7.279 1.00 88.81 295 ALA A O 1
ATOM 2332 N N . GLU A 1 296 ? 1.218 -14.494 -5.560 1.00 86.81 296 GLU A N 1
ATOM 2333 C CA . GLU A 1 296 ? 0.863 -15.645 -4.726 1.00 86.81 296 GLU A CA 1
ATOM 2334 C C . GLU A 1 296 ? -0.591 -15.580 -4.245 1.00 86.81 296 GLU A C 1
ATOM 2336 O O . GLU A 1 296 ? -1.305 -16.578 -4.325 1.00 86.81 296 GLU A O 1
ATOM 2341 N N . TYR A 1 297 ? -1.055 -14.406 -3.811 1.00 84.31 297 TYR A N 1
ATOM 2342 C CA . TYR A 1 297 ? -2.415 -14.221 -3.306 1.00 84.31 297 TYR A CA 1
ATOM 2343 C C . TYR A 1 297 ? -3.493 -14.445 -4.372 1.00 84.31 297 TYR A C 1
ATOM 2345 O O . TYR A 1 297 ? -4.482 -15.132 -4.121 1.00 84.31 297 TYR A O 1
ATOM 2353 N N . TYR A 1 298 ? -3.298 -13.896 -5.573 1.00 85.88 298 TYR A N 1
ATOM 2354 C CA . TYR A 1 298 ? -4.250 -14.049 -6.676 1.00 85.88 298 TYR A CA 1
ATOM 2355 C C . TYR A 1 298 ? -3.995 -15.304 -7.533 1.00 85.88 298 TYR A C 1
ATOM 2357 O O . TYR A 1 298 ? -4.703 -15.518 -8.520 1.00 85.88 298 TYR A O 1
ATOM 2365 N N . ASP A 1 299 ? -3.014 -16.150 -7.186 1.00 87.75 299 ASP A N 1
ATOM 2366 C CA . ASP A 1 299 ? -2.592 -17.343 -7.943 1.00 87.75 299 ASP A CA 1
ATOM 2367 C C . ASP A 1 299 ? -2.221 -17.027 -9.418 1.00 87.75 299 ASP A C 1
ATOM 2369 O O . ASP A 1 299 ? -2.677 -17.665 -10.370 1.00 87.75 299 ASP A O 1
ATOM 2373 N N . MET A 1 300 ? -1.413 -15.985 -9.630 1.00 89.94 300 MET A N 1
ATOM 2374 C CA . MET A 1 300 ? -0.935 -15.532 -10.945 1.00 89.94 300 MET A CA 1
ATOM 2375 C C . MET A 1 300 ? 0.409 -16.187 -11.297 1.00 89.94 300 MET A C 1
ATOM 2377 O O . MET A 1 300 ? 1.481 -15.759 -10.868 1.00 89.94 300 MET A O 1
ATOM 2381 N N . LYS A 1 301 ? 0.361 -17.275 -12.071 1.00 92.12 301 LYS A N 1
ATOM 2382 C CA . LYS A 1 301 ? 1.518 -18.158 -12.311 1.00 92.12 301 LYS A CA 1
ATOM 2383 C C . LYS A 1 301 ? 2.620 -17.515 -13.153 1.00 92.12 301 LYS A C 1
ATOM 2385 O O . LYS A 1 301 ? 3.802 -17.740 -12.881 1.00 92.12 301 LYS A O 1
ATOM 2390 N N . LEU A 1 302 ? 2.252 -16.759 -14.187 1.00 93.00 302 LEU A N 1
ATOM 2391 C CA . LEU A 1 302 ? 3.207 -16.115 -15.090 1.00 93.00 302 LEU A CA 1
ATOM 2392 C C . LEU A 1 302 ? 3.960 -15.013 -14.340 1.00 93.00 302 LEU A C 1
ATOM 2394 O O . LEU A 1 302 ? 5.187 -14.921 -14.423 1.00 93.00 302 LEU A O 1
ATOM 2398 N N . MET A 1 303 ? 3.227 -14.254 -13.530 1.00 92.50 303 MET A N 1
ATOM 2399 C CA . MET A 1 303 ? 3.773 -13.214 -12.668 1.00 92.50 303 MET A CA 1
ATOM 2400 C C . MET A 1 303 ? 4.740 -13.765 -11.619 1.00 92.50 303 MET A C 1
ATOM 2402 O O . MET A 1 303 ? 5.869 -13.280 -11.526 1.00 92.50 303 MET A O 1
ATOM 2406 N N . THR A 1 304 ? 4.370 -14.834 -10.908 1.00 92.00 304 THR A N 1
ATOM 2407 C CA . THR A 1 304 ? 5.263 -15.489 -9.937 1.00 92.00 304 THR A CA 1
ATOM 2408 C C . THR A 1 304 ? 6.559 -15.964 -10.592 1.00 92.00 304 THR A C 1
ATOM 2410 O O . THR A 1 304 ? 7.649 -15.732 -10.064 1.00 92.00 304 THR A O 1
ATOM 2413 N N . SER A 1 305 ? 6.472 -16.576 -11.779 1.00 93.94 305 SER A N 1
ATOM 2414 C CA . SER A 1 305 ? 7.656 -17.014 -12.526 1.00 93.94 305 SER A CA 1
ATOM 2415 C C . SER A 1 305 ? 8.565 -15.842 -12.903 1.00 93.94 305 SER A C 1
ATOM 2417 O O . SER A 1 305 ? 9.787 -15.947 -12.772 1.00 93.94 305 SER A O 1
ATOM 2419 N N . GLN A 1 306 ? 7.996 -14.730 -13.374 1.00 93.56 306 GLN A N 1
ATOM 2420 C CA . GLN A 1 306 ? 8.782 -13.567 -13.777 1.00 93.56 306 GLN A CA 1
ATOM 2421 C C . GLN A 1 306 ? 9.451 -12.885 -12.577 1.00 93.56 306 GLN A C 1
ATOM 2423 O O . GLN A 1 306 ? 10.642 -12.569 -12.636 1.00 93.56 306 GLN A O 1
ATOM 2428 N N . VAL A 1 307 ? 8.719 -12.682 -11.480 1.00 92.38 307 VAL A N 1
ATOM 2429 C CA . VAL A 1 307 ? 9.257 -12.059 -10.262 1.00 92.38 307 VAL A CA 1
ATOM 2430 C C . VAL A 1 307 ? 10.355 -12.929 -9.651 1.00 92.38 307 VAL A C 1
ATOM 2432 O O . VAL A 1 307 ? 11.420 -12.413 -9.312 1.00 92.38 307 VAL A O 1
ATOM 2435 N N . SER A 1 308 ? 10.154 -14.249 -9.583 1.00 92.62 308 SER A N 1
ATOM 2436 C CA . SER A 1 308 ? 11.172 -15.195 -9.111 1.00 92.62 308 SER A CA 1
ATOM 2437 C C . SER A 1 308 ? 12.462 -15.109 -9.937 1.00 92.62 308 SER A C 1
ATOM 2439 O O . SER A 1 308 ? 13.561 -15.013 -9.383 1.00 92.62 308 SER A O 1
ATOM 2441 N N . TRP A 1 309 ? 12.337 -15.046 -11.267 1.00 93.31 309 TRP A N 1
ATOM 2442 C CA . TRP A 1 309 ? 13.480 -14.882 -12.163 1.00 93.31 309 TRP A CA 1
ATOM 2443 C C . TRP A 1 309 ? 14.216 -13.549 -11.939 1.00 93.31 309 TRP A C 1
ATOM 2445 O O . TRP A 1 309 ? 15.444 -13.541 -11.800 1.00 93.31 309 TRP A O 1
ATOM 2455 N N . LEU A 1 310 ? 13.487 -12.433 -11.820 1.00 91.69 310 LEU A N 1
ATOM 2456 C CA . LEU A 1 310 ? 14.070 -11.115 -11.535 1.00 91.69 310 LEU A CA 1
ATOM 2457 C C . LEU A 1 310 ? 14.813 -11.094 -10.192 1.00 91.69 310 LEU A C 1
ATOM 2459 O O . LEU A 1 310 ? 15.936 -10.595 -10.115 1.00 91.69 310 LEU A O 1
ATOM 2463 N N . MET A 1 311 ? 14.226 -11.691 -9.153 1.00 87.88 311 MET A N 1
ATOM 2464 C CA . MET A 1 311 ? 14.833 -11.785 -7.823 1.00 87.88 311 MET A CA 1
ATOM 2465 C C . MET A 1 311 ? 16.119 -12.623 -7.849 1.00 87.88 311 MET A C 1
ATOM 2467 O O . MET A 1 311 ? 17.131 -12.195 -7.289 1.00 87.88 311 MET A O 1
ATOM 2471 N N . SER A 1 312 ? 16.123 -13.750 -8.574 1.00 89.31 312 SER A N 1
ATOM 2472 C CA . SER A 1 312 ? 17.316 -14.597 -8.743 1.00 89.31 312 SER A CA 1
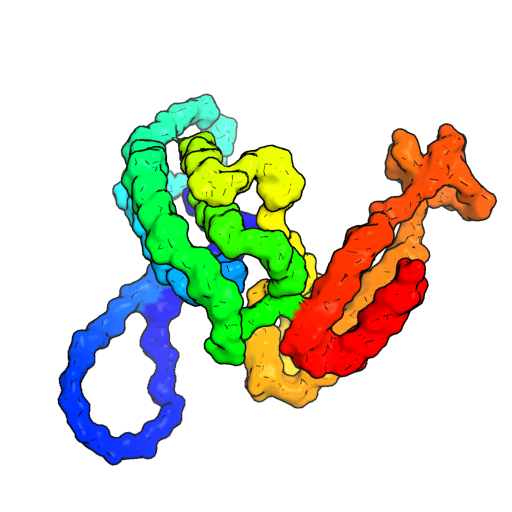ATOM 2473 C C . SER A 1 312 ? 18.459 -13.901 -9.486 1.00 89.31 312 SER A C 1
ATOM 2475 O O . SER A 1 312 ? 19.622 -14.146 -9.193 1.00 89.31 312 SER A O 1
ATOM 2477 N N . THR A 1 313 ? 18.130 -12.998 -10.411 1.00 82.81 313 THR A N 1
ATOM 2478 C CA . THR A 1 313 ? 19.113 -12.237 -11.198 1.00 82.81 313 THR A CA 1
ATOM 2479 C C . THR A 1 313 ? 19.703 -11.068 -10.401 1.00 82.81 313 THR A C 1
ATOM 2481 O O . THR A 1 313 ? 20.780 -10.572 -10.723 1.00 82.81 313 THR A O 1
ATOM 2484 N N . SER A 1 314 ? 18.992 -10.604 -9.369 1.00 66.44 314 SER A N 1
ATOM 2485 C CA . SER A 1 314 ? 19.399 -9.477 -8.518 1.00 66.44 314 SER A CA 1
ATOM 2486 C C . SER A 1 314 ? 20.263 -9.860 -7.308 1.00 66.44 314 SER A C 1
ATOM 2488 O O . SER A 1 314 ? 20.788 -8.961 -6.648 1.00 66.44 314 SER A O 1
ATOM 2490 N N . SER A 1 315 ? 20.384 -11.163 -7.016 1.00 49.16 315 SER A N 1
ATOM 2491 C CA . SER A 1 315 ? 21.221 -11.727 -5.940 1.00 49.16 315 SER A CA 1
ATOM 2492 C C . SER A 1 315 ? 22.648 -11.975 -6.418 1.00 49.16 315 SER A C 1
ATOM 2494 O O . SER A 1 315 ? 23.579 -11.703 -5.627 1.00 49.16 315 SER A O 1
#

Radius of gyration: 24.66 Å; chains: 1; bounding box: 76×61×52 Å